Protein AF-0000000081166087 (afdb_homodimer)

Foldseek 3Di:
DDPPPPPPPPPPPPPPPPPPQQQDEDPCVVVVQVCVQCVVPPCLCCVVDPPVPFCQCPVPPDKDKAFDDWDQADDFAQVRLPDDPPDDPLSNFLFHKGKIWIADPQKVVRTDIAIDTNFQFGHHHRGGDPFKGKDFDWGWTKMWGFDDRDPSHTDTDIGIYTGTHGIHIDGDDDPPPPPPPPPPPPDPPPD/DDDPPPPPPPPPPPPPPPPPQAQDEDPCVVVVQVCVQCVVPCCQCCVPDPPPPACQCPVPPDKDKAFDDWDQADDFAQVRLPDDPPDDPLSNFLFHKGWIWIADPQKVVRTDIAIDTNFQFGHHHRGGDPFKGKDFDWTWTKMWGFDDRDPSHTDTDIGIYTGTHGIHIDGDDDPPPPPPPPPPPPDPPDD

Radius of gyration: 32.62 Å; Cα contacts (8 Å, |Δi|>4): 678; chains: 2; bounding box: 153×113×100 Å

Organism: Pinctada imbricata (NCBI:txid66713)

InterPro domains:
  IPR010345 Interleukin-17 family [PF06083] (94-170)
  IPR029034 Cystine-knot cytokine [G3DSA:2.10.90.10] (50-178)
  IPR029034 Cystine-knot cytokine [SSF57501] (73-171)

Secondary structure (DSSP, 8-state):
-----------------------BPPTTHHHHHHHHHHHS-S-----S---TTS------SS-EEEEEEE--SPPSSGGGS---TT--GGGTBSS-EEEEEEE-TTEESSEEEEEEES-SEEEETTEEEEEEEEEEEEEEEEEEEEEEEETTEEEEEEEEEEEEEEEEEEEPP------------------/-----------------------BPPTTHHHHHHHHHHHS-S-----S---TTS-B----SS-EEEEEEE--SPPSSGGGS---TT--GGGTBSS-EEEEEEE-TTEESSEEEEEEES-SEEEETTEEEEEEEEEEEEEEEEEEEEEEEETTEEEEEEEEEEEEEEEEEEEPP------------------

Structure (mmCIF, N/CA/C/O backbone):
data_AF-0000000081166087-model_v1
#
loop_
_entity.id
_entity.type
_entity.pdbx_description
1 polymer 'Interleukin 17-like protein'
#
loop_
_atom_site.group_PDB
_atom_site.id
_atom_site.type_symbol
_atom_site.label_atom_id
_atom_site.label_alt_id
_atom_site.label_comp_id
_atom_site.label_asym_id
_atom_site.label_entity_id
_atom_site.label_seq_id
_atom_site.pdbx_PDB_ins_code
_atom_site.Cartn_x
_atom_site.Cartn_y
_atom_site.Cartn_z
_atom_site.occupancy
_atom_site.B_iso_or_equiv
_atom_site.auth_seq_id
_atom_site.auth_comp_id
_atom_site.auth_asym_id
_atom_site.auth_atom_id
_atom_site.pdbx_PDB_model_num
ATOM 1 N N . MET A 1 1 ? -73.188 -59.125 -5.855 1 37.09 1 MET A N 1
ATOM 2 C CA . MET A 1 1 ? -72.375 -58.5 -6.859 1 37.09 1 MET A CA 1
ATOM 3 C C . MET A 1 1 ? -71.625 -57.281 -6.27 1 37.09 1 MET A C 1
ATOM 5 O O . MET A 1 1 ? -72.25 -56.219 -6.098 1 37.09 1 MET A O 1
ATOM 9 N N . PHE A 1 2 ? -70.75 -57.406 -5.277 1 53.06 2 PHE A N 1
ATOM 10 C CA . PHE A 1 2 ? -69.938 -56.438 -4.543 1 53.06 2 PHE A CA 1
ATOM 11 C C . PHE A 1 2 ? -68.875 -55.781 -5.449 1 53.06 2 PHE A C 1
ATOM 13 O O . PHE A 1 2 ? -68.062 -56.5 -6.059 1 53.06 2 PHE A O 1
ATOM 20 N N . ILE A 1 3 ? -69.188 -54.594 -5.992 1 51.53 3 ILE A N 1
ATOM 21 C CA . ILE A 1 3 ? -68.312 -53.75 -6.801 1 51.53 3 ILE A CA 1
ATOM 22 C C . ILE A 1 3 ? -67.125 -53.25 -5.945 1 51.53 3 ILE A C 1
ATOM 24 O O . ILE A 1 3 ? -67.375 -52.531 -4.965 1 51.53 3 ILE A O 1
ATOM 28 N N . PHE A 1 4 ? -65.938 -53.938 -5.957 1 56.53 4 PHE A N 1
ATOM 29 C CA . PHE A 1 4 ? -64.688 -53.438 -5.422 1 56.53 4 PHE A CA 1
ATOM 30 C C . PHE A 1 4 ? -64.25 -52.219 -6.18 1 56.53 4 PHE A C 1
ATOM 32 O O . PHE A 1 4 ? -63.906 -52.281 -7.371 1 56.53 4 PHE A O 1
ATOM 39 N N . GLN A 1 5 ? -64.562 -50.969 -5.695 1 51.97 5 GLN A N 1
ATOM 40 C CA . GLN A 1 5 ? -63.969 -49.75 -6.191 1 51.97 5 GLN A CA 1
ATOM 41 C C . GLN A 1 5 ? -62.469 -49.688 -5.926 1 51.97 5 GLN A C 1
ATOM 43 O O . GLN A 1 5 ? -62.062 -49.75 -4.773 1 51.97 5 GLN A O 1
ATOM 48 N N . ILE A 1 6 ? -61.656 -50.031 -6.918 1 54.69 6 ILE A N 1
ATOM 49 C CA . ILE A 1 6 ? -60.219 -49.812 -6.895 1 54.69 6 ILE A CA 1
ATOM 50 C C . ILE A 1 6 ? -59.906 -48.312 -6.812 1 54.69 6 ILE A C 1
ATOM 52 O O . ILE A 1 6 ? -60.25 -47.562 -7.73 1 54.69 6 ILE A O 1
ATOM 56 N N . VAL A 1 7 ? -59.75 -47.75 -5.602 1 58.16 7 VAL A N 1
ATOM 57 C CA . VAL A 1 7 ? -59.219 -46.406 -5.438 1 58.16 7 VAL A CA 1
ATOM 58 C C . VAL A 1 7 ? -57.781 -46.375 -5.926 1 58.16 7 VAL A C 1
ATOM 60 O O . VAL A 1 7 ? -56.906 -47.031 -5.348 1 58.16 7 VAL A O 1
ATOM 63 N N . VAL A 1 8 ? -57.531 -46.062 -7.191 1 54.81 8 VAL A N 1
ATOM 64 C CA . VAL A 1 8 ? -56.188 -45.75 -7.703 1 54.81 8 VAL A CA 1
ATOM 65 C C . VAL A 1 8 ? -55.656 -44.469 -7.035 1 54.81 8 VAL A C 1
ATOM 67 O O . VAL A 1 8 ? -56.188 -43.375 -7.27 1 54.81 8 VAL A O 1
ATOM 70 N N . SER A 1 9 ? -55 -44.625 -5.898 1 54.28 9 SER A N 1
ATOM 71 C CA . SER A 1 9 ? -54.219 -43.5 -5.375 1 54.28 9 SER A CA 1
ATOM 72 C C . SER A 1 9 ? -53.156 -43.062 -6.359 1 54.28 9 SER A C 1
ATOM 74 O O . SER A 1 9 ? -52.25 -43.844 -6.684 1 54.28 9 SER A O 1
ATOM 76 N N . LEU A 1 10 ? -53.438 -42.094 -7.191 1 52.34 10 LEU A N 1
ATOM 77 C CA . LEU A 1 10 ? -52.375 -41.406 -7.926 1 52.34 10 LEU A CA 1
ATOM 78 C C . LEU A 1 10 ? -51.312 -40.844 -6.969 1 52.34 10 LEU A C 1
ATOM 80 O O . LEU A 1 10 ? -51.594 -39.938 -6.215 1 52.34 10 LEU A O 1
ATOM 84 N N . VAL A 1 11 ? -50.344 -41.656 -6.57 1 54.94 11 VAL A N 1
ATOM 85 C CA . VAL A 1 11 ? -49.156 -41.094 -5.961 1 54.94 11 VAL A CA 1
ATOM 86 C C . VAL A 1 11 ? -48.5 -40.094 -6.902 1 54.94 11 VAL A C 1
ATOM 88 O O . VAL A 1 11 ? -48.031 -40.438 -7.984 1 54.94 11 VAL A O 1
ATOM 91 N N . SER A 1 12 ? -48.906 -38.812 -6.84 1 52.25 12 SER A N 1
ATOM 92 C CA . SER A 1 12 ? -48.094 -37.781 -7.457 1 52.25 12 SER A CA 1
ATOM 93 C C . SER A 1 12 ? -46.625 -37.906 -7.012 1 52.25 12 SER A C 1
ATOM 95 O O . SER A 1 12 ? -46.344 -37.812 -5.82 1 52.25 12 SER A O 1
ATOM 97 N N . SER A 1 13 ? -45.844 -38.656 -7.75 1 52.44 13 SER A N 1
ATOM 98 C CA . SER A 1 13 ? -44.406 -38.5 -7.562 1 52.44 13 SER A CA 1
ATOM 99 C C . SER A 1 13 ? -44 -37.031 -7.578 1 52.44 13 SER A C 1
ATOM 101 O O . SER A 1 13 ? -44.031 -36.375 -8.633 1 52.44 13 SER A O 1
ATOM 103 N N . HIS A 1 14 ? -44.219 -36.344 -6.469 1 51.56 14 HIS A N 1
ATOM 104 C CA . HIS A 1 14 ? -43.438 -35.094 -6.414 1 51.56 14 HIS A CA 1
ATOM 105 C C . HIS A 1 14 ? -42 -35.312 -6.867 1 51.56 14 HIS A C 1
ATOM 107 O O . HIS A 1 14 ? -41.25 -36.062 -6.215 1 51.56 14 HIS A O 1
ATOM 113 N N . VAL A 1 15 ? -41.75 -35.344 -8.156 1 49.69 15 VAL A N 1
ATOM 114 C CA . VAL A 1 15 ? -40.375 -35.125 -8.555 1 49.69 15 VAL A CA 1
ATOM 115 C C . VAL A 1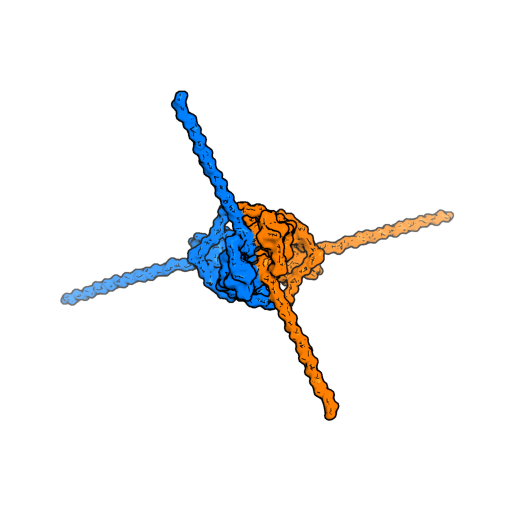 15 ? -39.75 -33.969 -7.719 1 49.69 15 VAL A C 1
ATOM 117 O O . VAL A 1 15 ? -40.188 -32.812 -7.84 1 49.69 15 VAL A O 1
ATOM 120 N N . VAL A 1 16 ? -39.375 -34.25 -6.508 1 48.75 16 VAL A N 1
ATOM 121 C CA . VAL A 1 16 ? -38.438 -33.312 -5.895 1 48.75 16 VAL A CA 1
ATOM 122 C C . VAL A 1 16 ? -37.438 -32.844 -6.934 1 48.75 16 VAL A C 1
ATOM 124 O O . VAL A 1 16 ? -36.688 -33.625 -7.488 1 48.75 16 VAL A O 1
ATOM 127 N N . SER A 1 17 ? -37.812 -31.875 -7.801 1 46.81 17 SER A N 1
ATOM 128 C CA . SER A 1 17 ? -36.75 -31.203 -8.547 1 46.81 17 SER A CA 1
ATOM 129 C C . SER A 1 17 ? -35.5 -31.078 -7.715 1 46.81 17 SER A C 1
ATOM 131 O O . SER A 1 17 ? -35.562 -30.703 -6.543 1 46.81 17 SER A O 1
ATOM 133 N N . ASN A 1 18 ? -34.531 -32 -7.871 1 47.41 18 ASN A N 1
ATOM 134 C CA . ASN A 1 18 ? -33.219 -31.797 -7.312 1 47.41 18 ASN A CA 1
ATOM 135 C C . ASN A 1 18 ? -32.812 -30.328 -7.336 1 47.41 18 ASN A C 1
ATOM 137 O O . ASN A 1 18 ? -32.938 -29.656 -8.375 1 47.41 18 ASN A O 1
ATOM 141 N N . PRO A 1 19 ? -32.875 -29.625 -6.195 1 50.16 19 PRO A N 1
ATOM 142 C CA . PRO A 1 19 ? -32.375 -28.266 -6.254 1 50.16 19 PRO A CA 1
ATOM 143 C C . PRO A 1 19 ? -31.266 -28.078 -7.281 1 50.16 19 PRO A C 1
ATOM 145 O O . PRO A 1 19 ? -30.547 -29.047 -7.594 1 50.16 19 PRO A O 1
ATOM 148 N N . LEU A 1 20 ? -31.406 -27.375 -8.367 1 51.03 20 LEU A N 1
ATOM 149 C CA . LEU A 1 20 ? -30.359 -27.031 -9.32 1 51.03 20 LEU A CA 1
ATOM 150 C C . LEU A 1 20 ? -28.984 -27.109 -8.68 1 51.03 20 LEU A C 1
ATOM 152 O O . LEU A 1 20 ? -28.797 -26.672 -7.543 1 51.03 20 LEU A O 1
ATOM 156 N N . PRO A 1 21 ? -28.141 -28.047 -9.047 1 56.88 21 PRO A N 1
ATOM 157 C CA . PRO A 1 21 ? -26.828 -28.281 -8.445 1 56.88 21 PRO A CA 1
ATOM 158 C C . PRO A 1 21 ? -26.031 -27 -8.25 1 56.88 21 PRO A C 1
ATOM 160 O O . PRO A 1 21 ? -26 -26.141 -9.133 1 56.88 21 PRO A O 1
ATOM 163 N N . LEU A 1 22 ? -25.766 -26.516 -7.059 1 73.38 22 LEU A N 1
ATOM 164 C CA . LEU A 1 22 ? -24.953 -25.375 -6.684 1 73.38 22 LEU A CA 1
ATOM 165 C C . LEU A 1 22 ? -23.609 -25.406 -7.41 1 73.38 22 LEU A C 1
ATOM 167 O O . LEU A 1 22 ? -22.922 -26.422 -7.422 1 73.38 22 LEU A O 1
ATOM 171 N N . CYS A 1 23 ? -23.359 -24.547 -8.453 1 89.38 23 CYS A N 1
ATOM 172 C CA . CYS A 1 23 ? -22.062 -24.422 -9.117 1 89.38 23 CYS A CA 1
ATOM 173 C C . CYS A 1 23 ? -20.922 -24.562 -8.125 1 89.38 23 CYS A C 1
ATOM 175 O O . CYS A 1 23 ? -20.984 -24.047 -7.008 1 89.38 23 CYS A O 1
ATOM 177 N N . GLN A 1 24 ? -20.062 -25.531 -8.492 1 90.69 24 GLN A N 1
ATOM 178 C CA . GLN A 1 24 ? -18.906 -25.766 -7.637 1 90.69 24 GLN A CA 1
ATOM 179 C C . GLN A 1 24 ? -17.719 -24.891 -8.07 1 90.69 24 GLN A C 1
ATOM 181 O O . GLN A 1 24 ? -17.656 -24.453 -9.219 1 90.69 24 GLN A O 1
ATOM 186 N N . GLU A 1 25 ? -16.75 -24.688 -7.148 1 90.94 25 GLU A N 1
ATOM 187 C CA . GLU A 1 25 ? -15.531 -23.969 -7.48 1 90.94 25 GLU A CA 1
ATOM 188 C C . GLU A 1 25 ? -14.586 -24.828 -8.305 1 90.94 25 GLU A C 1
ATOM 190 O O . GLU A 1 25 ? -14.492 -26.047 -8.086 1 90.94 25 GLU A O 1
ATOM 195 N N . PRO A 1 26 ? -13.945 -24.234 -9.25 1 92.06 26 PRO A N 1
ATOM 196 C CA . PRO A 1 26 ? -12.938 -25.031 -9.938 1 92.06 26 PRO A CA 1
ATOM 197 C C . PRO A 1 26 ? -11.828 -25.516 -9.008 1 92.06 26 PRO A C 1
ATOM 199 O O . PRO A 1 26 ? -11.383 -24.766 -8.133 1 92.06 26 PRO A O 1
ATOM 202 N N . GLU A 1 27 ? -11.406 -26.672 -9.203 1 90 27 GLU A N 1
ATOM 203 C CA . GLU A 1 27 ? -10.422 -27.281 -8.328 1 90 27 GLU A CA 1
ATOM 204 C C . GLU A 1 27 ? -9.094 -26.547 -8.383 1 90 27 GLU A C 1
ATOM 206 O O . GLU A 1 27 ? -8.367 -26.484 -7.391 1 90 27 GLU A O 1
ATOM 211 N N . ASN A 1 28 ? -8.828 -25.969 -9.492 1 89.06 28 ASN A N 1
ATOM 212 C CA . ASN A 1 28 ? -7.52 -25.359 -9.688 1 89.06 28 ASN A CA 1
ATOM 213 C C . ASN A 1 28 ? -7.594 -23.844 -9.602 1 89.06 28 ASN A C 1
ATOM 215 O O . ASN A 1 28 ? -6.793 -23.141 -10.219 1 89.06 28 ASN A O 1
ATOM 219 N N . ILE A 1 29 ? -8.555 -23.328 -8.898 1 87.81 29 ILE A N 1
ATOM 220 C CA . ILE A 1 29 ? -8.773 -21.891 -8.867 1 87.81 29 ILE A CA 1
ATOM 221 C C . ILE A 1 29 ? -7.559 -21.188 -8.273 1 87.81 29 ILE A C 1
ATOM 223 O O . ILE A 1 29 ? -7.168 -20.109 -8.719 1 87.81 29 ILE A O 1
ATOM 227 N N . HIS A 1 30 ? -6.992 -21.812 -7.273 1 83 30 HIS A N 1
ATOM 228 C CA . HIS A 1 30 ? -5.809 -21.234 -6.652 1 83 30 HIS A CA 1
ATOM 229 C C . HIS A 1 30 ? -4.66 -21.125 -7.652 1 83 30 HIS A C 1
ATOM 231 O O . HIS A 1 30 ? -3.988 -20.094 -7.727 1 83 30 HIS A O 1
ATOM 237 N N . ASP A 1 31 ? -4.527 -22.125 -8.414 1 80.69 31 ASP A N 1
ATOM 238 C CA . ASP A 1 31 ? -3.463 -22.125 -9.414 1 80.69 31 ASP A CA 1
ATOM 239 C C . ASP A 1 31 ? -3.717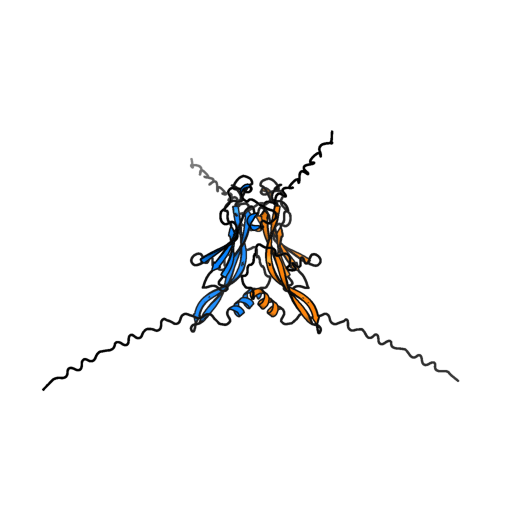 -21.078 -10.492 1 80.69 31 ASP A C 1
ATOM 241 O O . ASP A 1 31 ? -2.789 -20.406 -10.938 1 80.69 31 ASP A O 1
ATOM 245 N N . ILE A 1 32 ? -4.906 -20.953 -10.922 1 83.12 32 ILE A N 1
ATOM 246 C CA . ILE A 1 32 ? -5.281 -19.953 -11.922 1 83.12 32 ILE A CA 1
ATOM 247 C C . ILE A 1 32 ? -4.973 -18.547 -11.391 1 83.12 32 ILE A C 1
ATOM 249 O O . ILE A 1 32 ? -4.379 -17.734 -12.094 1 83.12 32 ILE A O 1
ATOM 253 N N . PHE A 1 33 ? -5.277 -18.359 -10.164 1 84.12 33 PHE A N 1
ATOM 254 C CA . PHE A 1 33 ? -5.098 -17.047 -9.547 1 84.12 33 PHE A CA 1
ATOM 255 C C . PHE A 1 33 ? -3.617 -16.688 -9.438 1 84.12 33 PHE A C 1
ATOM 257 O O . PHE A 1 33 ? -3.205 -15.594 -9.812 1 84.12 33 PHE A O 1
ATOM 264 N N . VAL A 1 34 ? -2.881 -17.578 -8.914 1 76.31 34 VAL A N 1
ATOM 265 C CA . VAL A 1 34 ? -1.466 -17.328 -8.656 1 76.31 34 VAL A CA 1
ATOM 266 C C . VAL A 1 34 ? -0.745 -17.047 -9.969 1 76.31 34 VAL A C 1
ATOM 268 O O . VAL A 1 34 ? 0.098 -16.141 -10.039 1 76.31 34 VAL A O 1
ATOM 271 N N . ASN A 1 35 ? -1.077 -17.688 -10.969 1 74.12 35 ASN A N 1
ATOM 272 C CA . ASN A 1 35 ? -0.453 -17.469 -12.273 1 74.12 35 ASN A CA 1
ATOM 273 C C . ASN A 1 35 ? -0.859 -16.125 -12.875 1 74.12 35 ASN A C 1
ATOM 275 O O . ASN A 1 35 ? -0.042 -15.453 -13.5 1 74.12 35 ASN A O 1
ATOM 279 N N . MET A 1 36 ? -2.082 -15.82 -12.68 1 74.69 36 MET A N 1
ATOM 280 C CA . MET A 1 36 ? -2.604 -14.555 -13.195 1 74.69 36 MET A CA 1
ATOM 281 C C . MET A 1 36 ? -2.006 -13.375 -12.445 1 74.69 36 MET A C 1
ATOM 283 O O . MET A 1 36 ? -1.609 -12.375 -13.055 1 74.69 36 MET A O 1
ATOM 287 N N . ALA A 1 37 ? -1.993 -13.508 -11.156 1 69.56 37 ALA A N 1
ATOM 288 C CA . ALA A 1 37 ? -1.595 -12.406 -10.289 1 69.56 37 ALA A CA 1
ATOM 289 C C . ALA A 1 37 ? -0.14 -12.016 -10.531 1 69.56 37 ALA A C 1
ATOM 291 O O . ALA A 1 37 ? 0.228 -10.844 -10.375 1 69.56 37 ALA A O 1
ATOM 292 N N . TYR A 1 38 ? 0.665 -12.938 -10.938 1 60.19 38 TYR A N 1
ATOM 293 C CA . TYR A 1 38 ? 2.086 -12.641 -11.094 1 60.19 38 TYR A CA 1
ATOM 294 C C . TYR A 1 38 ? 2.449 -12.445 -12.562 1 60.19 38 TYR A C 1
ATOM 296 O O . TYR A 1 38 ? 3.574 -12.055 -12.883 1 60.19 38 TYR A O 1
ATOM 304 N N . GLN A 1 39 ? 1.656 -13.156 -13.617 1 49 39 GLN A N 1
ATOM 305 C CA . GLN A 1 39 ? 1.995 -12.844 -15.008 1 49 39 GLN A CA 1
ATOM 306 C C . GLN A 1 39 ? 2.281 -11.359 -15.188 1 49 39 GLN A C 1
ATOM 308 O O . GLN A 1 39 ? 2.986 -10.969 -16.125 1 49 39 GLN A O 1
ATOM 313 N N . HIS A 1 40 ? 1.726 -10.664 -14.539 1 38.81 40 HIS A N 1
ATOM 314 C CA . HIS A 1 40 ? 2.123 -9.258 -14.617 1 38.81 40 HIS A CA 1
ATOM 315 C C . HIS A 1 40 ? 2.961 -8.859 -13.406 1 38.81 40 HIS A C 1
ATOM 317 O O . HIS A 1 40 ? 2.418 -8.547 -12.344 1 38.81 40 HIS A O 1
ATOM 323 N N . PRO A 1 41 ? 3.994 -9.711 -13.305 1 36.62 41 PRO A N 1
ATOM 324 C CA . PRO A 1 41 ? 4.836 -9.273 -12.195 1 36.62 41 PRO A CA 1
ATOM 325 C C . PRO A 1 41 ? 4.531 -7.844 -11.75 1 36.62 41 PRO A C 1
ATOM 327 O O . PRO A 1 41 ? 3.781 -7.133 -12.422 1 36.62 41 PRO A O 1
ATOM 330 N N . MET A 1 42 ? 5.762 -7.129 -11.492 1 36.22 42 MET A N 1
ATOM 331 C CA . MET A 1 42 ? 6.02 -5.824 -10.891 1 36.22 42 MET A CA 1
ATOM 332 C C . MET A 1 42 ? 5.273 -4.723 -11.633 1 36.22 42 MET A C 1
ATOM 334 O O . MET A 1 42 ? 5.621 -3.547 -11.523 1 36.22 42 MET A O 1
ATOM 338 N N . LEU A 1 43 ? 4.824 -5.09 -12.82 1 31.84 43 LEU A N 1
ATOM 339 C CA . LEU A 1 43 ? 4.363 -3.803 -13.328 1 31.84 43 LEU A CA 1
ATOM 340 C C . LEU A 1 43 ? 3.447 -3.117 -12.32 1 31.84 43 LEU A C 1
ATOM 342 O O . LEU A 1 43 ? 2.297 -3.527 -12.141 1 31.84 43 LEU A O 1
ATOM 346 N N . TYR A 1 44 ? 3.867 -3.256 -11.141 1 33.62 44 TYR A N 1
ATOM 347 C CA . TYR A 1 44 ? 3.314 -2.227 -10.266 1 33.62 44 TYR A CA 1
ATOM 348 C C . TYR A 1 44 ? 2.912 -0.991 -11.062 1 33.62 44 TYR A C 1
ATOM 350 O O . TYR A 1 44 ? 3.744 -0.121 -11.336 1 33.62 44 TYR A O 1
ATOM 358 N N . SER A 1 45 ? 2.492 -1.206 -12.312 1 30.44 45 SER A N 1
ATOM 359 C CA . SER A 1 45 ? 2.084 0.079 -12.867 1 30.44 45 SER A CA 1
ATOM 360 C C . SER A 1 45 ? 1.268 0.884 -11.867 1 30.44 45 SER A C 1
ATOM 362 O O . SER A 1 45 ? 0.12 0.541 -11.57 1 30.44 45 SER A O 1
ATOM 364 N N . LEU A 1 46 ? 1.761 0.984 -10.719 1 29.53 46 LEU A N 1
ATOM 365 C CA . LEU A 1 46 ? 1.065 2.184 -10.266 1 29.53 46 LEU A CA 1
ATOM 366 C C . LEU A 1 46 ? 0.783 3.123 -11.43 1 29.53 46 LEU A C 1
ATOM 368 O O . LEU A 1 46 ? 1.642 3.92 -11.812 1 29.53 46 LEU A O 1
ATOM 372 N N . GLN A 1 47 ? 0.591 2.559 -12.609 1 28.42 47 GLN A N 1
ATOM 373 C CA . GLN A 1 47 ? 0.29 3.625 -13.555 1 28.42 47 GLN A CA 1
ATOM 374 C C . GLN A 1 47 ? -0.46 4.77 -12.883 1 28.42 47 GLN A C 1
ATOM 376 O O . GLN A 1 47 ? -1.41 4.535 -12.133 1 28.42 47 GLN A O 1
ATOM 381 N N . PRO A 1 48 ? 0.305 5.836 -12.828 1 28.8 48 PRO A N 1
ATOM 382 C CA . PRO A 1 48 ? -0.485 7.035 -12.547 1 28.8 48 PRO A CA 1
ATOM 383 C C . PRO A 1 48 ? -1.943 6.895 -12.969 1 28.8 48 PRO A C 1
ATOM 385 O O . PRO A 1 48 ? -2.838 7.441 -12.32 1 28.8 48 PRO A O 1
ATOM 388 N N . GLY A 1 49 ? -2.1 6.691 -14.289 1 27.22 49 GLY A N 1
ATOM 389 C CA . GLY A 1 49 ? -3.326 7.035 -14.992 1 27.22 49 GLY A CA 1
ATOM 390 C C . GLY A 1 49 ? -4.461 6.066 -14.719 1 27.22 49 GLY A C 1
ATOM 391 O O . GLY A 1 49 ? -4.305 4.855 -14.891 1 27.22 49 GLY A O 1
ATOM 392 N N . PHE A 1 50 ? -5.172 6.297 -13.695 1 27.08 50 PHE A N 1
ATOM 393 C CA . PHE A 1 50 ? -6.531 5.773 -13.742 1 27.08 50 PHE A CA 1
ATOM 394 C C . PHE A 1 50 ? -7 5.59 -15.18 1 27.08 50 PHE A C 1
ATOM 396 O O . PHE A 1 50 ? -7.258 6.566 -15.883 1 27.08 50 PHE A O 1
ATOM 403 N N . ASN A 1 51 ? -6.441 4.797 -15.969 1 26 51 ASN A N 1
ATOM 404 C CA . ASN A 1 51 ? -7.328 4.609 -17.109 1 26 51 ASN A CA 1
ATOM 405 C C . ASN A 1 51 ? -8.742 4.234 -16.672 1 26 51 ASN A C 1
ATOM 407 O O . ASN A 1 51 ? -8.922 3.346 -15.844 1 26 51 ASN A O 1
ATOM 411 N N . GLN A 1 52 ? -9.664 4.961 -16.875 1 27.19 52 GLN A N 1
ATOM 412 C CA . GLN A 1 52 ? -11.117 4.969 -16.734 1 27.19 52 GLN A CA 1
ATOM 413 C C . GLN A 1 52 ? -11.703 3.592 -17.031 1 27.19 52 GLN A C 1
ATOM 415 O O . GLN A 1 52 ? -12.789 3.258 -16.547 1 27.19 52 GLN A O 1
ATOM 420 N N . ASN A 1 53 ? -11.172 2.904 -18.016 1 27.34 53 ASN A N 1
ATOM 421 C CA . ASN A 1 53 ? -12.078 1.866 -18.5 1 27.34 53 ASN A CA 1
ATOM 422 C C . ASN A 1 53 ? -11.953 0.585 -17.672 1 27.34 53 ASN A C 1
ATOM 424 O O . ASN A 1 53 ? -12.43 -0.472 -18.094 1 27.34 53 ASN A O 1
ATOM 428 N N . GLN A 1 54 ? -10.875 0.452 -17.031 1 31.62 54 GLN A N 1
ATOM 429 C CA . GLN A 1 54 ? -10.867 -0.854 -16.375 1 31.62 54 GLN A CA 1
ATOM 430 C C . GLN A 1 54 ? -11.945 -0.938 -15.297 1 31.62 54 GLN A C 1
ATOM 432 O O . GLN A 1 54 ? -12.195 0.035 -14.586 1 31.62 54 GLN A O 1
ATOM 437 N N . TYR A 1 55 ? -12.883 -1.784 -15.484 1 32 55 TYR A N 1
ATOM 438 C CA . TYR A 1 55 ? -14.047 -2.07 -14.648 1 32 55 TYR A CA 1
ATOM 439 C C . TYR A 1 55 ? -13.641 -2.242 -13.188 1 32 55 TYR A C 1
ATOM 441 O O . TYR A 1 55 ? -12.914 -3.176 -12.844 1 32 55 TYR A O 1
ATOM 449 N N . TYR A 1 56 ? -13.227 -1.172 -12.586 1 37.59 56 TYR A N 1
ATOM 450 C CA . TYR A 1 56 ? -13.148 -1.125 -11.133 1 37.59 56 TYR A CA 1
ATOM 451 C C . TYR A 1 56 ? -14.398 -1.72 -10.492 1 37.59 56 TYR A C 1
ATOM 453 O O . TYR A 1 56 ? -15.516 -1.399 -10.891 1 37.59 56 TYR A O 1
ATOM 461 N N . ILE A 1 57 ? -14.461 -2.93 -10.281 1 39.75 57 ILE A N 1
ATOM 462 C CA . ILE A 1 57 ? -15.633 -3.42 -9.57 1 39.75 57 ILE A CA 1
ATOM 463 C C . ILE A 1 57 ? -15.734 -2.738 -8.203 1 39.75 57 ILE A C 1
ATOM 465 O O . ILE A 1 57 ? -14.844 -2.885 -7.363 1 39.75 57 ILE A O 1
ATOM 469 N N . ARG A 1 58 ? -16.016 -1.413 -8.055 1 41.09 58 ARG A N 1
ATOM 470 C CA . ARG A 1 58 ? -16.609 -1.091 -6.762 1 41.09 58 ARG A CA 1
ATOM 471 C C . ARG A 1 58 ? -17.609 -2.152 -6.34 1 41.09 58 ARG A C 1
ATOM 473 O O . ARG A 1 58 ? -18.703 -2.232 -6.906 1 41.09 58 ARG A O 1
ATOM 480 N N . GLN A 1 59 ? -17.344 -3.309 -6.094 1 42.38 59 GLN A N 1
ATOM 481 C CA . GLN A 1 59 ? -18.469 -4.125 -5.652 1 42.38 59 GLN A CA 1
ATOM 482 C C . GLN A 1 59 ? -19.203 -3.459 -4.5 1 42.38 59 GLN A C 1
ATOM 484 O O . GLN A 1 59 ? -18.766 -3.51 -3.354 1 42.38 59 GLN A O 1
ATOM 489 N N . GLU A 1 60 ? -19.594 -2.23 -4.484 1 44.34 60 GLU A N 1
ATOM 490 C CA . GLU A 1 60 ? -20.469 -1.594 -3.508 1 44.34 60 GLU A CA 1
ATOM 491 C C . GLU A 1 60 ? -21.172 -2.633 -2.637 1 44.34 60 GLU A C 1
ATOM 493 O O . GLU A 1 60 ? -21.234 -2.49 -1.414 1 44.34 60 GLU A O 1
ATOM 498 N N . GLY A 1 61 ? -22.234 -3.217 -3.104 1 46.56 61 GLY A N 1
ATOM 499 C CA . GLY A 1 61 ? -23.391 -3.701 -2.355 1 46.56 61 GLY A CA 1
ATOM 500 C C . GLY A 1 61 ? -23.062 -4.895 -1.473 1 46.56 61 GLY A C 1
ATOM 501 O O . GLY A 1 61 ? -23.734 -5.113 -0.455 1 46.56 61 GLY A O 1
ATOM 502 N N . ARG A 1 62 ? -22.312 -5.949 -2.002 1 55.97 62 ARG A N 1
ATOM 503 C CA . ARG A 1 62 ? -22.453 -7.215 -1.291 1 55.97 62 ARG A CA 1
ATOM 504 C C . ARG A 1 62 ? -21.219 -7.516 -0.451 1 55.97 62 ARG A C 1
ATOM 506 O O . ARG A 1 62 ? -21 -8.656 -0.04 1 55.97 62 ARG A O 1
ATOM 513 N N . GLN A 1 63 ? -20.266 -6.48 -0.163 1 70.62 63 GLN A N 1
ATOM 514 C CA . GLN A 1 63 ? -19.094 -6.887 0.612 1 70.62 63 GLN A CA 1
ATOM 515 C C . GLN A 1 63 ? -19.375 -6.785 2.109 1 70.62 63 GLN A C 1
ATOM 517 O O . GLN A 1 63 ? -19.953 -5.805 2.574 1 70.62 63 GLN A O 1
ATOM 522 N N . GLN A 1 64 ? -19.156 -7.887 2.641 1 86.75 64 GLN A N 1
ATOM 523 C CA . GLN A 1 64 ? -19.125 -7.922 4.102 1 86.75 64 GLN A CA 1
ATOM 524 C C . GLN A 1 64 ? -17.75 -7.527 4.637 1 86.75 64 GLN A C 1
ATOM 526 O O . GLN A 1 64 ? -16.719 -7.965 4.109 1 86.75 64 GLN A O 1
ATOM 531 N N . GLU A 1 65 ? -17.781 -6.539 5.539 1 90.12 65 GLU A N 1
ATOM 532 C CA . GLU A 1 65 ? -16.516 -6.102 6.133 1 90.12 65 GLU A CA 1
ATOM 533 C C . GLU A 1 65 ? -16.453 -6.465 7.609 1 90.12 65 GLU A C 1
ATOM 535 O O . GLU A 1 65 ? -17.438 -6.328 8.336 1 90.12 65 GLU A O 1
ATOM 540 N N . THR A 1 66 ? -15.312 -7.082 7.918 1 90.31 66 THR A N 1
ATOM 541 C CA . THR A 1 66 ? -15.031 -7.371 9.32 1 90.31 66 THR A CA 1
ATOM 542 C C . THR A 1 66 ? -13.852 -6.543 9.82 1 90.31 66 THR A C 1
ATOM 544 O O . THR A 1 66 ? -12.797 -6.52 9.195 1 90.31 66 THR A O 1
ATOM 547 N N . TYR A 1 67 ? -14.086 -5.926 10.938 1 92.06 67 TYR A N 1
ATOM 548 C CA . TYR A 1 67 ? -13.031 -5.133 11.562 1 92.06 67 TYR A CA 1
ATOM 549 C C . TYR A 1 67 ? -11.906 -6.023 12.078 1 92.06 67 TYR A C 1
ATOM 551 O O . TYR A 1 67 ? -12.164 -7.086 12.648 1 92.06 67 TYR A O 1
ATOM 559 N N . LEU A 1 68 ? -10.656 -5.578 11.836 1 89 68 LEU A N 1
ATOM 560 C CA . LEU A 1 68 ? -9.508 -6.336 12.32 1 89 68 LEU A CA 1
ATOM 561 C C . LEU A 1 68 ? -8.812 -5.594 13.461 1 89 68 LEU A C 1
ATOM 563 O O . LEU A 1 68 ? -8.781 -6.082 14.594 1 89 68 LEU A O 1
ATOM 567 N N . ASN A 1 69 ? -8.281 -4.332 13.18 1 87.94 69 ASN A N 1
ATOM 568 C CA . ASN A 1 69 ? -7.582 -3.551 14.195 1 87.94 69 ASN A CA 1
ATOM 569 C C . ASN A 1 69 ? -7.414 -2.098 13.766 1 87.94 69 ASN A C 1
ATOM 571 O O . ASN A 1 69 ? -7.688 -1.751 12.617 1 87.94 69 ASN A O 1
ATOM 575 N N . GLY A 1 70 ? -7.07 -1.277 14.766 1 92.12 70 GLY A N 1
ATOM 576 C CA . GLY A 1 70 ? -6.824 0.13 14.5 1 92.12 70 GLY A CA 1
ATOM 577 C C . GLY A 1 70 ? -7.887 1.044 15.078 1 92.12 70 GLY A C 1
ATOM 578 O O . GLY A 1 70 ? -8.836 0.577 15.711 1 92.12 70 GLY A O 1
ATOM 579 N N . ILE A 1 71 ? -7.633 2.324 14.867 1 93.69 71 ILE A N 1
ATOM 580 C CA . ILE A 1 71 ? -8.57 3.334 15.352 1 93.69 71 ILE A CA 1
ATOM 581 C C . ILE A 1 71 ? -9.695 3.512 14.336 1 93.69 71 ILE A C 1
ATOM 583 O O . ILE A 1 71 ? -9.484 4.023 13.234 1 93.69 71 ILE A O 1
ATOM 587 N N . GLN A 1 72 ? -10.852 3.139 14.648 1 95.38 72 GLN A N 1
ATOM 588 C CA . GLN A 1 72 ? -11.961 3.238 13.711 1 95.38 72 GLN A CA 1
ATOM 589 C C . GLN A 1 72 ? -12.641 4.602 13.805 1 95.38 72 GLN A C 1
ATOM 591 O O . GLN A 1 72 ? -13.016 5.188 12.789 1 95.38 72 GLN A O 1
ATOM 596 N N . ASN A 1 73 ? -12.789 5.094 15.078 1 96.88 73 ASN A N 1
ATOM 597 C CA . ASN A 1 73 ? -13.438 6.387 15.281 1 96.88 73 ASN A CA 1
ATOM 598 C C . ASN A 1 73 ? -12.438 7.535 15.172 1 96.88 73 ASN A C 1
ATOM 600 O O . ASN A 1 73 ? -11.391 7.516 15.82 1 96.88 73 ASN A O 1
ATOM 604 N N . CYS A 1 74 ? -12.828 8.484 14.43 1 98.12 74 CYS A N 1
ATOM 605 C CA . CYS A 1 74 ? -11.938 9.617 14.203 1 98.12 74 CYS A CA 1
ATOM 606 C C . CYS A 1 74 ? -11.75 10.422 15.477 1 98.12 74 CYS A C 1
ATOM 608 O O . CYS A 1 74 ? -12.711 10.961 16.031 1 98.12 74 CYS A O 1
ATOM 610 N N . PRO A 1 75 ? -10.484 10.609 15.875 1 97.69 75 PRO A N 1
ATOM 611 C CA . PRO A 1 75 ? -10.242 11.492 17.016 1 97.69 75 PRO A CA 1
ATOM 612 C C . PRO A 1 75 ? -10.586 12.953 16.719 1 97.69 75 PRO A C 1
ATOM 614 O O . PRO A 1 75 ? -10.68 13.344 15.555 1 97.69 75 PRO A O 1
ATOM 617 N N . ASN A 1 76 ? -10.719 13.766 17.781 1 97 76 ASN A N 1
ATOM 618 C CA . ASN A 1 76 ? -11.086 15.172 17.609 1 97 76 ASN A CA 1
ATOM 619 C C . ASN A 1 76 ? -9.906 16 17.125 1 97 76 ASN A C 1
ATOM 621 O O . ASN A 1 76 ? -10.086 17.062 16.531 1 97 76 ASN A O 1
ATOM 625 N N . SER A 1 77 ? -8.742 15.57 17.547 1 97.44 77 SER A N 1
ATOM 626 C CA . SER A 1 77 ? -7.508 16.281 17.219 1 97.44 77 SER A CA 1
ATOM 627 C C . SER A 1 77 ? -6.293 15.375 17.375 1 97.44 77 SER A C 1
ATOM 629 O O . SER A 1 77 ? -6.422 14.219 17.781 1 97.44 77 SER A O 1
ATOM 631 N N . GLN A 1 78 ? -5.102 15.891 16.984 1 96.62 78 GLN A N 1
ATOM 632 C CA . GLN A 1 78 ? -3.859 15.148 17.188 1 96.62 78 GLN A CA 1
ATOM 633 C C . GLN A 1 78 ? -3.6 14.898 18.656 1 96.62 78 GLN A C 1
ATOM 635 O O . GLN A 1 78 ? -3.041 13.859 19.031 1 96.62 78 GLN A O 1
ATOM 640 N N . THR A 1 79 ? -3.982 15.852 19.5 1 94.19 79 THR A N 1
ATOM 641 C CA . THR A 1 79 ? -3.738 15.703 20.922 1 94.19 79 THR A CA 1
ATOM 642 C C . THR A 1 79 ? -4.555 14.555 21.5 1 94.19 79 THR A C 1
ATOM 644 O O . THR A 1 79 ? -4.195 13.977 22.531 1 94.19 79 THR A O 1
ATOM 647 N N . ASN A 1 80 ? -5.594 14.125 20.844 1 94.81 80 ASN A N 1
ATOM 648 C CA . ASN A 1 80 ? -6.465 13.047 21.281 1 94.81 80 ASN A CA 1
ATOM 649 C C . ASN A 1 80 ? -5.996 11.695 20.766 1 94.81 80 ASN A C 1
ATOM 651 O O . ASN A 1 80 ? -6.582 10.656 21.094 1 94.81 80 ASN A O 1
ATOM 655 N N . LEU A 1 81 ? -4.988 11.516 19.875 1 92.75 81 LEU A N 1
ATOM 656 C CA . LEU A 1 81 ? -4.449 10.266 19.359 1 92.75 81 LEU A CA 1
ATOM 657 C C . LEU A 1 81 ? -3.676 9.523 20.453 1 92.75 81 LEU A C 1
ATOM 659 O O . LEU A 1 81 ? -3.586 8.289 20.422 1 92.75 81 LEU A O 1
ATOM 663 N N . ASN A 1 82 ? -3.242 10.109 21.516 1 86.62 82 ASN A N 1
ATOM 664 C CA . ASN A 1 82 ? -2.443 9.484 22.562 1 86.62 82 ASN A CA 1
ATOM 665 C C . ASN A 1 82 ? -1.308 8.648 21.984 1 86.62 82 ASN A C 1
ATOM 667 O O . ASN A 1 82 ? -1.222 7.445 22.234 1 86.62 82 ASN A O 1
ATOM 671 N N . VAL A 1 83 ? -0.418 9.266 21.281 1 92.06 83 VAL A N 1
ATOM 672 C CA . VAL A 1 83 ? 0.656 8.609 20.547 1 92.06 83 VAL A CA 1
ATOM 673 C C . VAL A 1 83 ? 1.787 8.234 21.5 1 92.06 83 VAL A C 1
ATOM 675 O O . VAL A 1 83 ? 2.244 9.062 22.281 1 92.06 83 VAL A O 1
ATOM 678 N N . THR A 1 84 ? 2.199 6.973 21.469 1 89.88 84 THR A N 1
ATOM 679 C CA . THR A 1 84 ? 3.346 6.477 22.219 1 89.88 84 THR A CA 1
ATOM 680 C C . THR A 1 84 ? 4.414 5.926 21.281 1 89.88 84 THR A C 1
ATOM 682 O O . THR A 1 84 ? 4.215 5.891 20.062 1 89.88 84 THR A O 1
ATOM 685 N N . ILE A 1 85 ? 5.578 5.5 21.812 1 89.12 85 ILE A N 1
ATOM 686 C CA . ILE A 1 85 ? 6.703 5.016 21.031 1 89.12 85 ILE A CA 1
ATOM 687 C C . ILE A 1 85 ? 6.344 3.682 20.375 1 89.12 85 ILE A C 1
ATOM 689 O O . ILE A 1 85 ? 6.957 3.281 19.375 1 89.12 85 ILE A O 1
ATOM 693 N N . THR A 1 86 ? 5.324 2.998 20.812 1 88.69 86 THR A N 1
ATOM 694 C CA . THR A 1 86 ? 4.969 1.684 20.297 1 88.69 86 THR A CA 1
ATOM 695 C C . THR A 1 86 ? 3.746 1.773 19.391 1 88.69 86 THR A C 1
ATOM 697 O O . THR A 1 86 ? 3.311 0.768 18.828 1 88.69 86 THR A O 1
ATOM 700 N N . SER A 1 87 ? 3.191 3.006 19.266 1 90.19 87 SER A N 1
ATOM 701 C CA . SER A 1 87 ? 2.01 3.16 18.422 1 90.19 87 SER A CA 1
ATOM 702 C C . SER A 1 87 ? 2.334 2.875 16.953 1 90.19 87 SER A C 1
ATOM 704 O O . SER A 1 87 ? 3.322 3.383 16.422 1 90.19 87 SER A O 1
ATOM 706 N N . PRO A 1 88 ? 1.543 1.999 16.344 1 92.06 88 PRO A N 1
ATOM 707 C CA . PRO A 1 88 ? 1.757 1.783 14.914 1 92.06 88 PRO A CA 1
ATOM 708 C C . PRO A 1 88 ? 1.479 3.033 14.078 1 92.06 88 PRO A C 1
ATOM 710 O O . PRO A 1 88 ? 0.809 3.955 14.547 1 92.06 88 PRO A O 1
ATOM 713 N N . LEU A 1 89 ? 2.027 3.105 12.938 1 94.25 89 LEU A N 1
ATOM 714 C CA . LEU A 1 89 ? 1.886 4.258 12.055 1 94.25 89 LEU A CA 1
ATOM 715 C C . LEU A 1 89 ? 0.416 4.594 11.828 1 94.25 89 LEU A C 1
ATOM 717 O O . LEU A 1 89 ? 0.042 5.766 11.781 1 94.25 89 LEU A O 1
ATOM 721 N N . SER A 1 90 ? -0.482 3.562 11.703 1 95.62 90 SER A N 1
ATOM 722 C CA . SER A 1 90 ? -1.902 3.752 11.43 1 95.62 90 SER A CA 1
ATOM 723 C C . SER A 1 90 ? -2.588 4.523 12.555 1 95.62 90 SER A C 1
ATOM 725 O O . SER A 1 90 ? -3.662 5.094 12.352 1 95.62 90 SER A O 1
ATOM 727 N N . GLU A 1 91 ? -1.921 4.559 13.703 1 95.25 91 GLU A N 1
ATOM 728 C CA . GLU A 1 91 ? -2.514 5.207 14.867 1 95.25 91 GLU A CA 1
ATOM 729 C C . GLU A 1 91 ? -1.783 6.504 15.211 1 95.25 91 GLU A C 1
ATOM 731 O O . GLU A 1 91 ? -2.123 7.176 16.188 1 95.25 91 GLU A O 1
ATOM 736 N N . ARG A 1 92 ? -0.801 6.809 14.438 1 96.5 92 ARG A N 1
ATOM 737 C CA . ARG A 1 92 ? -0.048 8.047 14.617 1 96.5 92 ARG A CA 1
ATOM 738 C C . ARG A 1 92 ? -0.285 9.008 13.453 1 96.5 92 ARG A C 1
ATOM 740 O O . ARG A 1 92 ? 0.046 10.188 13.547 1 96.5 92 ARG A O 1
ATOM 747 N N . ALA A 1 93 ? -0.786 8.469 12.359 1 97.88 93 ALA A N 1
ATOM 748 C CA . ALA A 1 93 ? -0.992 9.281 11.156 1 97.88 93 ALA A CA 1
ATOM 749 C C . ALA A 1 93 ? -2.014 10.383 11.406 1 97.88 93 ALA A C 1
ATOM 751 O O . ALA A 1 93 ? -2.949 10.203 12.195 1 97.88 93 ALA A O 1
ATOM 752 N N . THR A 1 94 ? -1.833 11.539 10.734 1 98.62 94 THR A N 1
ATOM 753 C CA . THR A 1 94 ? -2.828 12.602 10.82 1 98.62 94 THR A CA 1
ATOM 754 C C . THR A 1 94 ? -4.113 12.203 10.102 1 98.62 94 THR A C 1
ATOM 756 O O . THR A 1 94 ? -5.125 12.898 10.195 1 98.62 94 THR A O 1
ATOM 759 N N . CYS A 1 95 ? -4.059 11.148 9.336 1 98.62 95 CYS A N 1
ATOM 760 C CA . CYS A 1 95 ? -5.199 10.406 8.812 1 98.62 95 CYS A CA 1
ATOM 761 C C . CYS A 1 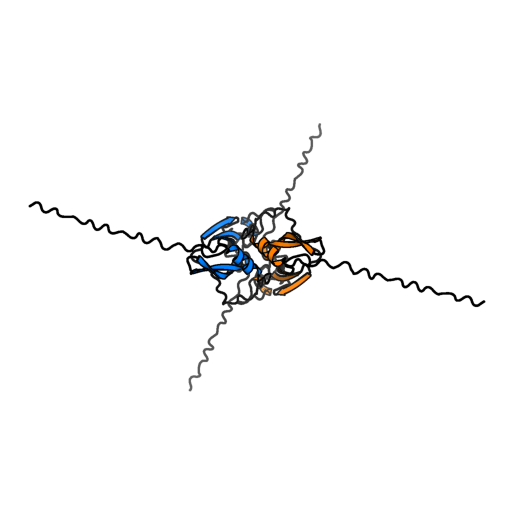95 ? -5.176 8.961 9.289 1 98.62 95 CYS A C 1
ATOM 763 O O . CYS A 1 95 ? -4.852 8.055 8.523 1 98.62 95 CYS A O 1
ATOM 765 N N . PRO A 1 96 ? -5.566 8.766 10.57 1 98.38 96 PRO A N 1
ATOM 766 C CA . PRO A 1 96 ? -5.531 7.391 11.07 1 98.38 96 PRO A CA 1
ATOM 767 C C . PRO A 1 96 ? -6.383 6.434 10.242 1 98.38 96 PRO A C 1
ATOM 769 O O . PRO A 1 96 ? -7.328 6.863 9.57 1 98.38 96 PRO A O 1
ATOM 772 N N . PHE A 1 97 ? -5.98 5.211 10.266 1 96 97 PHE A N 1
ATOM 773 C CA . PHE A 1 97 ? -6.711 4.211 9.5 1 96 97 PHE A CA 1
ATOM 774 C C . PHE A 1 97 ? -6.723 2.871 10.227 1 96 97 PHE A C 1
ATOM 776 O O . PHE A 1 97 ? -5.914 2.643 11.125 1 96 97 PHE A O 1
ATOM 783 N N . TYR A 1 98 ? -7.691 2.123 9.906 1 93.19 98 TYR A N 1
ATOM 784 C CA . TYR A 1 98 ? -7.863 0.806 10.508 1 93.19 98 TYR A CA 1
ATOM 785 C C . TYR A 1 98 ? -8 -0.268 9.43 1 93.19 98 TYR A C 1
ATOM 787 O O . TYR A 1 98 ? -8.195 0.042 8.258 1 93.19 98 TYR A O 1
ATOM 795 N N . PHE A 1 99 ? -7.797 -1.476 9.852 1 89.69 99 PHE A N 1
ATOM 796 C CA . PHE A 1 99 ? -7.793 -2.58 8.898 1 89.69 99 PHE A CA 1
ATOM 797 C C . PHE A 1 99 ? -9.078 -3.393 9 1 89.69 99 PHE A C 1
ATOM 799 O O . PHE A 1 99 ? -9.602 -3.592 10.102 1 89.69 99 PHE A O 1
ATOM 806 N N . VAL A 1 100 ? -9.5 -3.803 7.801 1 89.44 100 VAL A N 1
ATOM 807 C CA . VAL A 1 100 ? -10.695 -4.637 7.699 1 89.44 100 VAL A CA 1
ATOM 808 C C . VAL A 1 100 ? -10.422 -5.828 6.789 1 89.44 100 VAL A C 1
ATOM 810 O O . VAL A 1 100 ? -9.508 -5.789 5.961 1 89.44 100 VAL A O 1
ATOM 813 N N . SER A 1 101 ? -11.078 -6.836 7.027 1 85.81 101 SER A N 1
ATOM 814 C CA . SER A 1 101 ? -11.172 -7.941 6.078 1 85.81 101 SER A CA 1
ATOM 815 C C . SER A 1 101 ? -12.438 -7.84 5.234 1 85.81 101 SER A C 1
ATOM 817 O O . SER A 1 101 ? -13.547 -7.84 5.77 1 85.81 101 SER A O 1
ATOM 819 N N . THR A 1 102 ? -12.305 -7.707 3.982 1 87.44 102 THR A N 1
ATOM 820 C CA . THR A 1 102 ? -13.461 -7.672 3.096 1 87.44 102 THR A CA 1
ATOM 821 C C . THR A 1 102 ? -13.719 -9.047 2.482 1 87.44 102 THR A C 1
ATOM 823 O O . THR A 1 102 ? -12.773 -9.742 2.1 1 87.44 102 THR A O 1
ATOM 826 N N . PHE A 1 103 ? -15.008 -9.43 2.51 1 86.88 103 PHE A N 1
ATOM 827 C CA . PHE A 1 103 ? -15.398 -10.727 1.965 1 86.88 103 PHE A CA 1
ATOM 828 C C . PHE A 1 103 ? -16.344 -10.555 0.784 1 86.88 103 PHE A C 1
ATOM 830 O O . PHE A 1 103 ? -17.297 -9.773 0.856 1 86.88 103 PHE A O 1
ATOM 837 N N . ASP A 1 104 ? -16.062 -11.172 -0.292 1 88.19 104 ASP A N 1
ATOM 838 C CA . ASP A 1 104 ? -16.906 -11.281 -1.479 1 88.19 104 ASP A CA 1
ATOM 839 C C . ASP A 1 104 ? -16.891 -12.703 -2.031 1 88.19 104 ASP A C 1
ATOM 841 O O . ASP A 1 104 ? -15.859 -13.172 -2.521 1 88.19 104 ASP A O 1
ATOM 845 N N . ALA A 1 105 ? -18.016 -13.375 -1.97 1 86 105 ALA A N 1
ATOM 846 C CA . ALA A 1 105 ? -18.109 -14.781 -2.361 1 86 105 ALA A CA 1
ATOM 847 C C . ALA A 1 105 ? -17.891 -14.953 -3.861 1 86 105 ALA A C 1
ATOM 849 O O . ALA A 1 105 ? -17.625 -16.062 -4.336 1 86 105 ALA A O 1
ATOM 850 N N . ARG A 1 106 ? -17.969 -13.914 -4.598 1 89.06 106 ARG A N 1
ATOM 851 C CA . ARG A 1 106 ? -17.859 -14 -6.051 1 89.06 106 ARG A CA 1
ATOM 852 C C . ARG A 1 106 ? -16.422 -13.734 -6.504 1 89.06 106 ARG A C 1
ATOM 854 O O . ARG A 1 106 ? -16.141 -13.727 -7.703 1 89.06 106 ARG A O 1
ATOM 861 N N . ARG A 1 107 ? -15.586 -13.547 -5.504 1 89.38 107 ARG A N 1
ATOM 862 C CA . ARG A 1 107 ? -14.211 -13.164 -5.809 1 89.38 107 ARG A CA 1
ATOM 863 C C . ARG A 1 107 ? -13.227 -14.211 -5.289 1 89.38 107 ARG A C 1
ATOM 865 O O . ARG A 1 107 ? -13.516 -14.906 -4.309 1 89.38 107 ARG A O 1
ATOM 872 N N . TYR A 1 108 ? -12.125 -14.328 -6.031 1 84.69 108 TYR A N 1
ATOM 873 C CA . TYR A 1 108 ? -10.969 -15.062 -5.516 1 84.69 108 TYR A CA 1
ATOM 874 C C . TYR A 1 108 ? -9.719 -14.195 -5.539 1 84.69 108 TYR A C 1
ATOM 876 O O . TYR A 1 108 ? -9.352 -13.648 -6.586 1 84.69 108 TYR A O 1
ATOM 884 N N . PRO A 1 109 ? -8.992 -14.055 -4.418 1 86.31 109 PRO A N 1
ATOM 885 C CA . PRO A 1 109 ? -9.375 -14.578 -3.104 1 86.31 109 PRO A CA 1
ATOM 886 C C . PRO A 1 109 ? -10.625 -13.898 -2.539 1 86.31 109 PRO A C 1
ATOM 888 O O . PRO A 1 109 ? -10.875 -12.727 -2.818 1 86.31 109 PRO A O 1
ATOM 891 N N . GLN A 1 110 ? -11.297 -14.625 -1.715 1 86.75 110 GLN A N 1
ATOM 892 C CA . GLN A 1 110 ? -12.578 -14.133 -1.224 1 86.75 110 GLN A CA 1
ATOM 893 C C . GLN A 1 110 ? -12.383 -13.102 -0.115 1 86.75 110 GLN A C 1
ATOM 895 O O . GLN A 1 110 ? -13.234 -12.242 0.105 1 86.75 110 GLN A O 1
ATOM 900 N N . ARG A 1 111 ? -11.336 -13.25 0.586 1 85.88 111 ARG A N 1
ATOM 901 C CA . ARG A 1 111 ? -11.031 -12.32 1.668 1 85.88 111 ARG A CA 1
ATOM 902 C C . ARG A 1 111 ? -9.797 -11.492 1.346 1 85.88 111 ARG A C 1
ATOM 904 O O . ARG A 1 111 ? -8.773 -12.031 0.915 1 85.88 111 ARG A O 1
ATOM 911 N N . ILE A 1 112 ? -9.984 -10.195 1.51 1 85.56 112 ILE A N 1
ATOM 912 C CA . ILE A 1 112 ? -8.883 -9.266 1.295 1 85.56 112 ILE A CA 1
ATOM 913 C C . ILE A 1 112 ? -8.773 -8.305 2.48 1 85.56 112 ILE A C 1
ATOM 915 O O . ILE A 1 112 ? -9.781 -7.746 2.922 1 85.56 112 ILE A O 1
ATOM 919 N N . THR A 1 113 ? -7.594 -8.242 3.027 1 86.62 113 THR A N 1
ATOM 920 C CA . THR A 1 113 ? -7.344 -7.258 4.078 1 86.62 113 THR A CA 1
ATOM 921 C C . THR A 1 113 ? -7.027 -5.891 3.48 1 86.62 113 THR A C 1
ATOM 923 O O . THR A 1 113 ? -6.16 -5.773 2.613 1 86.62 113 THR A O 1
ATOM 926 N N . GLU A 1 114 ? -7.742 -4.926 3.922 1 89.56 114 GLU A N 1
ATOM 927 C CA . GLU A 1 114 ? -7.562 -3.572 3.41 1 89.56 114 GLU A CA 1
ATOM 928 C C . GLU A 1 114 ? -7.688 -2.537 4.523 1 89.56 114 GLU A C 1
ATOM 930 O O . GLU A 1 114 ? -8.062 -2.873 5.648 1 89.56 114 GLU A O 1
ATOM 935 N N . ALA A 1 115 ? -7.281 -1.325 4.195 1 90.94 115 ALA A N 1
ATOM 936 C CA . ALA A 1 115 ? -7.371 -0.216 5.145 1 90.94 115 ALA A CA 1
ATOM 937 C C . ALA A 1 115 ? -8.617 0.623 4.887 1 90.94 115 ALA A C 1
ATOM 939 O O . ALA A 1 115 ? -9.219 0.538 3.816 1 90.94 115 ALA A O 1
ATOM 940 N N . ARG A 1 116 ? -9.07 1.298 5.953 1 94.69 116 ARG A N 1
ATOM 941 C CA . ARG A 1 116 ? -10.102 2.33 5.871 1 94.69 116 ARG A CA 1
ATOM 942 C C . ARG A 1 116 ? -9.672 3.592 6.613 1 94.69 116 ARG A C 1
ATOM 944 O O . ARG A 1 116 ? -9.086 3.514 7.695 1 94.69 116 ARG A O 1
ATOM 951 N N . CYS A 1 117 ? -9.961 4.746 6.004 1 97.88 117 CYS A N 1
ATOM 952 C CA . CYS A 1 117 ? -9.641 6 6.684 1 97.88 117 CYS A CA 1
ATOM 953 C C . CYS A 1 117 ? -10.617 6.27 7.82 1 97.88 117 CYS A C 1
ATOM 955 O O . CYS A 1 117 ? -11.828 6.195 7.633 1 97.88 117 CYS A O 1
ATOM 957 N N . SER A 1 118 ? -10.094 6.688 8.93 1 98.12 118 SER A N 1
ATOM 958 C CA . SER A 1 118 ? -10.922 6.949 10.102 1 98.12 118 SER A CA 1
ATOM 959 C C . SER A 1 118 ? -11.555 8.336 10.031 1 98.12 118 SER A C 1
ATOM 961 O O . SER A 1 118 ? -12.602 8.57 10.641 1 98.12 118 SER A O 1
ATOM 963 N N . CYS A 1 119 ? -10.953 9.234 9.336 1 98.5 119 CYS A N 1
ATOM 964 C CA . CYS A 1 119 ? -11.375 10.633 9.312 1 98.5 119 CYS A CA 1
ATOM 965 C C . CYS A 1 119 ? -11.602 11.109 7.883 1 98.5 119 CYS A C 1
ATOM 967 O O . CYS A 1 119 ? -11.008 10.578 6.945 1 98.5 119 CYS A O 1
ATOM 969 N N . ILE A 1 120 ? -12.477 12.086 7.742 1 98.25 120 ILE A N 1
ATOM 970 C CA . ILE A 1 120 ? -12.68 12.758 6.465 1 98.25 120 ILE A CA 1
ATOM 971 C C . ILE A 1 120 ? -11.664 13.891 6.312 1 98.25 120 ILE A C 1
ATOM 973 O O . ILE A 1 120 ? -11.039 14.031 5.258 1 98.25 120 ILE A O 1
ATOM 977 N N . GLN A 1 121 ? -11.508 14.648 7.422 1 98.56 121 GLN A N 1
ATOM 978 C CA . GLN A 1 121 ? -10.547 15.742 7.449 1 98.56 121 GLN A CA 1
ATOM 979 C C . GLN A 1 121 ? -9.281 15.344 8.195 1 98.56 121 GLN A C 1
ATOM 981 O O . GLN A 1 121 ? -9.336 14.57 9.148 1 98.56 121 GLN A O 1
ATOM 986 N N . CYS A 1 122 ? -8.148 15.906 7.781 1 98.69 122 CYS A N 1
ATOM 987 C CA . CYS A 1 122 ? -6.895 15.617 8.461 1 98.69 122 CYS A CA 1
ATOM 988 C C . CYS A 1 122 ? -6.906 16.156 9.883 1 98.69 122 CYS A C 1
ATOM 990 O O . CYS A 1 122 ? -7.434 17.25 10.141 1 98.69 122 CYS A O 1
ATOM 992 N N . LEU A 1 123 ? -6.285 15.422 10.727 1 98.56 123 LEU A N 1
ATOM 993 C CA . LEU A 1 123 ? -6.145 15.906 12.094 1 98.56 123 LEU A CA 1
ATOM 994 C C . LEU A 1 123 ? -5.145 17.062 12.164 1 98.56 123 LEU A C 1
ATOM 996 O O . LEU A 1 123 ? -4.074 16.984 11.555 1 98.56 123 LEU A O 1
ATOM 1000 N N . GLU A 1 124 ? -5.492 18.047 12.828 1 97.12 124 GLU A N 1
ATOM 1001 C CA . GLU A 1 124 ? -4.594 19.125 13.219 1 97.12 124 GLU A CA 1
ATOM 1002 C C . GLU A 1 124 ? -4.32 19.094 14.719 1 97.12 124 GLU A C 1
ATOM 1004 O O . GLU A 1 124 ? -4.895 18.281 15.445 1 97.12 124 GLU A O 1
ATOM 1009 N N . TYR A 1 125 ? -3.445 19.953 15.164 1 95.12 125 TYR A N 1
ATOM 1010 C CA . TYR A 1 125 ? -3.031 19.906 16.562 1 95.12 125 TYR A CA 1
ATOM 1011 C C . TYR A 1 125 ? -4.234 20.016 17.484 1 95.12 125 TYR A C 1
ATOM 1013 O O . TYR A 1 125 ? -4.379 19.219 18.422 1 95.12 125 TYR A O 1
ATOM 1021 N N . HIS A 1 126 ? -5.141 20.969 17.281 1 95.12 126 HIS A N 1
ATOM 1022 C CA . HIS A 1 126 ? -6.273 21.172 18.188 1 95.12 126 HIS A CA 1
ATOM 1023 C C . HIS A 1 126 ? -7.598 20.969 17.453 1 95.12 126 HIS A C 1
ATOM 1025 O O . HIS A 1 126 ? -8.617 21.547 17.828 1 95.12 126 HIS A O 1
ATOM 1031 N N . GLY A 1 127 ? -7.645 20.156 16.422 1 97.12 127 GLY A N 1
ATOM 1032 C CA . GLY A 1 127 ? -8.891 19.938 15.703 1 97.12 127 GLY A CA 1
ATOM 1033 C C . GLY A 1 127 ? -8.695 19.219 14.383 1 97.12 127 GLY A C 1
ATOM 1034 O O . GLY A 1 127 ? -7.773 18.406 14.25 1 97.12 127 GLY A O 1
ATOM 1035 N N . LEU A 1 128 ? -9.656 19.531 13.477 1 98.06 128 LEU A N 1
ATOM 1036 C CA . LEU A 1 128 ? -9.641 18.969 12.133 1 98.06 128 LEU A CA 1
ATOM 1037 C C . LEU A 1 128 ? -9.352 20.047 11.094 1 98.06 128 LEU A C 1
ATOM 1039 O O . LEU A 1 128 ? -9.766 21.203 11.258 1 98.06 128 LEU A O 1
ATOM 1043 N N . SER A 1 129 ? -8.664 19.625 10.07 1 97.69 129 SER A N 1
ATOM 1044 C CA . SER A 1 129 ? -8.336 20.562 9.008 1 97.69 129 SER A CA 1
ATOM 1045 C C . SER A 1 129 ? -9.586 21.016 8.266 1 97.69 129 SER A C 1
ATOM 1047 O O . SER A 1 129 ? -10.492 20.219 8 1 97.69 129 SER A O 1
ATOM 1049 N N . HIS A 1 130 ? -9.625 22.219 7.867 1 95.31 130 HIS A N 1
ATOM 1050 C CA . HIS A 1 130 ? -10.711 22.75 7.047 1 95.31 130 HIS A CA 1
ATOM 1051 C C . HIS A 1 130 ? -10.352 22.719 5.566 1 95.31 130 HIS A C 1
ATOM 1053 O O . HIS A 1 130 ? -11.211 22.938 4.707 1 95.31 130 HIS A O 1
ATOM 1059 N N . ARG A 1 131 ? -9.133 22.438 5.273 1 93.69 131 ARG A N 1
ATOM 1060 C CA . ARG A 1 131 ? -8.656 22.562 3.9 1 93.69 131 ARG A CA 1
ATOM 1061 C C . ARG A 1 131 ? -8.297 21.188 3.328 1 93.69 131 ARG A C 1
ATOM 1063 O O . ARG A 1 131 ? -8.586 20.906 2.164 1 93.69 131 ARG A O 1
ATOM 1070 N N . ASN A 1 132 ? -7.645 20.438 4.191 1 97.69 132 ASN A N 1
ATOM 1071 C CA . ASN A 1 132 ? -7.102 19.172 3.721 1 97.69 132 ASN A CA 1
ATOM 1072 C C . ASN A 1 132 ? -7.996 18 4.117 1 97.69 132 ASN A C 1
ATOM 1074 O O . ASN A 1 132 ? -8.641 18.031 5.172 1 97.69 132 ASN A O 1
ATOM 1078 N N . LYS A 1 133 ? -8.031 17 3.307 1 98.19 133 LYS A N 1
ATOM 1079 C CA . LYS A 1 133 ? -8.867 15.828 3.553 1 98.19 133 LYS A CA 1
ATOM 1080 C C . LYS A 1 133 ? -8.031 14.547 3.564 1 98.19 133 LYS A C 1
ATOM 1082 O O . LYS A 1 133 ? -6.965 14.492 2.957 1 98.19 133 LYS A O 1
ATOM 1087 N N . CYS A 1 134 ? -8.539 13.547 4.293 1 98.62 134 CYS A N 1
ATOM 1088 C CA . CYS A 1 134 ? -7.949 12.211 4.27 1 98.62 134 CYS A CA 1
ATOM 1089 C C . CYS A 1 134 ? -8.383 11.445 3.023 1 98.62 134 CYS A C 1
ATOM 1091 O O . CYS A 1 134 ? -9.578 11.219 2.814 1 98.62 134 CYS A O 1
ATOM 1093 N N . GLU A 1 135 ? -7.414 11.047 2.264 1 97.5 135 GLU A N 1
ATOM 1094 C CA . GLU A 1 135 ? -7.688 10.328 1.023 1 97.5 135 GLU A CA 1
ATOM 1095 C C . GLU A 1 135 ? -7.117 8.914 1.069 1 97.5 135 GLU A C 1
ATOM 1097 O O . GLU A 1 135 ? -6.004 8.703 1.557 1 97.5 135 GLU A O 1
ATOM 1102 N N . PRO A 1 136 ? -7.906 7.977 0.597 1 96.06 136 PRO A N 1
ATOM 1103 C CA . PRO A 1 136 ? -7.41 6.602 0.551 1 96.06 136 PRO A CA 1
ATOM 1104 C C . PRO A 1 136 ? -6.27 6.418 -0.45 1 96.06 136 PRO A C 1
ATOM 1106 O O . PRO A 1 136 ? -6.285 7.023 -1.524 1 96.06 136 PRO A O 1
ATOM 1109 N N . VAL A 1 137 ? -5.262 5.672 -0.026 1 92.75 137 VAL A N 1
ATOM 1110 C CA . VAL A 1 137 ? -4.207 5.223 -0.929 1 92.75 137 VAL A CA 1
ATOM 1111 C C . VAL A 1 137 ? -4.535 3.828 -1.452 1 92.75 137 VAL A C 1
ATOM 1113 O O . VAL A 1 137 ? -4.688 2.885 -0.67 1 92.75 137 VAL A O 1
ATOM 1116 N N . TYR A 1 138 ? -4.543 3.709 -2.771 1 87.38 138 TYR A N 1
ATOM 1117 C CA . TYR A 1 138 ? -4.953 2.441 -3.363 1 87.38 138 TYR A CA 1
ATOM 1118 C C . TYR A 1 138 ? -3.795 1.782 -4.105 1 87.38 138 TYR A C 1
ATOM 1120 O O . TYR A 1 138 ? -2.908 2.469 -4.617 1 87.38 138 TYR A O 1
ATOM 1128 N N . ARG A 1 139 ? -3.922 0.489 -4.043 1 82.88 139 ARG A N 1
ATOM 1129 C CA . ARG A 1 139 ? -3.102 -0.347 -4.914 1 82.88 139 ARG A CA 1
ATOM 1130 C C . ARG A 1 139 ? -3.971 -1.244 -5.789 1 82.88 139 ARG A C 1
ATOM 1132 O O . ARG A 1 139 ? -4.938 -1.837 -5.309 1 82.88 139 ARG A O 1
ATOM 1139 N N . ASP A 1 140 ? -3.582 -1.321 -7.031 1 78.44 140 ASP A N 1
ATOM 1140 C CA . ASP A 1 140 ? -4.297 -2.223 -7.93 1 78.44 140 ASP A CA 1
ATOM 1141 C C . ASP A 1 140 ? -3.826 -3.664 -7.754 1 78.44 140 ASP A C 1
ATOM 1143 O O . ASP A 1 140 ? -2.625 -3.941 -7.805 1 78.44 140 ASP A O 1
ATOM 1147 N N . VAL A 1 141 ? -4.82 -4.531 -7.555 1 80.62 141 VAL A N 1
ATOM 1148 C CA . VAL A 1 141 ? -4.484 -5.949 -7.484 1 80.62 141 VAL A CA 1
ATOM 1149 C C . VAL A 1 141 ? -5.398 -6.742 -8.414 1 80.62 141 VAL A C 1
ATOM 1151 O O . VAL A 1 141 ? -6.531 -6.328 -8.688 1 80.62 141 VAL A O 1
ATOM 1154 N N . LYS A 1 142 ? -4.816 -7.789 -8.938 1 79.31 142 LYS A N 1
ATOM 1155 C CA . LYS A 1 142 ? -5.645 -8.664 -9.766 1 79.31 142 LYS A CA 1
ATOM 1156 C C . LYS A 1 142 ? -6.441 -9.641 -8.898 1 79.31 142 LYS A C 1
ATOM 1158 O O . LYS A 1 142 ? -5.922 -10.172 -7.918 1 79.31 142 LYS A O 1
ATOM 1163 N N . VAL A 1 143 ? -7.684 -9.82 -9.281 1 83.88 143 VAL A N 1
ATOM 1164 C CA . VAL A 1 143 ? -8.547 -10.805 -8.641 1 83.88 143 VAL A CA 1
ATOM 1165 C C . VAL A 1 143 ? -9.297 -11.602 -9.711 1 83.88 143 VAL A C 1
ATOM 1167 O O . VAL A 1 143 ? -9.312 -11.219 -10.883 1 83.88 143 VAL A O 1
ATOM 1170 N N . LEU A 1 144 ? -9.734 -12.789 -9.289 1 86.25 144 LEU A N 1
ATOM 1171 C CA . LEU A 1 144 ? -10.648 -13.555 -10.125 1 86.25 144 LEU A CA 1
ATOM 1172 C C . LEU A 1 144 ? -12.094 -13.352 -9.688 1 86.25 144 LEU A C 1
ATOM 1174 O O . LEU A 1 144 ? -12.383 -13.375 -8.484 1 86.25 144 LEU A O 1
ATOM 1178 N N . VAL A 1 145 ? -13.008 -13.125 -10.656 1 90.56 145 VAL A N 1
ATOM 1179 C CA . VAL A 1 145 ? -14.414 -12.891 -10.352 1 90.56 145 VAL A CA 1
ATOM 1180 C C . VAL A 1 145 ? -15.281 -13.891 -11.109 1 90.56 145 VAL A C 1
ATOM 1182 O O . VAL A 1 145 ? -15.055 -14.148 -12.297 1 90.56 145 VAL A O 1
ATOM 1185 N N . LYS A 1 146 ? -16.297 -14.438 -10.359 1 90.25 146 LYS A N 1
ATOM 1186 C CA . LYS A 1 146 ? -17.234 -15.375 -10.953 1 90.25 146 LYS A CA 1
ATOM 1187 C C . LYS A 1 146 ? -18 -14.727 -12.094 1 90.25 146 LYS A C 1
ATOM 1189 O O . LYS A 1 146 ? -18.5 -13.609 -11.961 1 90.25 146 LYS A O 1
ATOM 1194 N N . THR A 1 147 ? -18.062 -15.484 -13.195 1 91 147 THR A N 1
ATOM 1195 C CA . THR A 1 147 ? -18.781 -14.938 -14.344 1 91 147 THR A CA 1
ATOM 1196 C C . THR A 1 147 ? -19.984 -15.812 -14.695 1 91 147 THR A C 1
ATOM 1198 O O . THR A 1 147 ? -21.078 -15.297 -14.945 1 91 147 THR A O 1
ATOM 1201 N N . GLU A 1 148 ? -19.828 -17.062 -14.828 1 91.25 148 GLU A N 1
ATOM 1202 C CA . GLU A 1 148 ? -20.906 -17.953 -15.219 1 91.25 148 GLU A CA 1
ATOM 1203 C C . GLU A 1 148 ? -20.672 -19.375 -14.711 1 91.25 148 GLU A C 1
ATOM 1205 O O . GLU A 1 148 ? -19.547 -19.719 -14.305 1 91.25 148 GLU A O 1
ATOM 1210 N N . CYS A 1 149 ? -21.812 -20.125 -14.594 1 91.5 149 CYS A N 1
ATOM 1211 C CA . CYS A 1 149 ? -21.734 -21.531 -14.25 1 91.5 149 CYS A CA 1
ATOM 1212 C C . CYS A 1 149 ? -21.812 -22.406 -15.508 1 91.5 149 CYS A C 1
ATOM 1214 O O . CYS A 1 149 ? -22.828 -22.406 -16.203 1 91.5 149 CYS A O 1
ATOM 1216 N N . GLN A 1 150 ? -20.734 -23.031 -15.828 1 90.69 150 GLN A N 1
ATOM 1217 C CA . GLN A 1 150 ? -20.672 -23.938 -16.969 1 90.69 150 GLN A CA 1
ATOM 1218 C C . GLN A 1 150 ? -20.375 -25.375 -16.516 1 90.69 150 GLN A C 1
ATOM 1220 O O . GLN A 1 150 ? -19.359 -25.625 -15.852 1 90.69 150 GLN A O 1
ATOM 1225 N N . SER A 1 151 ? -21.266 -26.281 -16.922 1 92.12 151 SER A N 1
ATOM 1226 C CA . SER A 1 151 ? -21.094 -27.688 -16.547 1 92.12 151 SER A CA 1
ATOM 1227 C C . SER A 1 151 ? -20.938 -27.844 -15.047 1 92.12 151 SER A C 1
ATOM 1229 O O . SER A 1 151 ? -20.016 -28.531 -14.578 1 92.12 151 SER A O 1
ATOM 1231 N N . ASN A 1 152 ? -21.594 -27.047 -14.328 1 91.38 152 ASN A N 1
ATOM 1232 C CA . ASN A 1 152 ? -21.688 -27.094 -12.867 1 91.38 152 ASN A CA 1
ATOM 1233 C C . ASN A 1 152 ? -20.391 -26.578 -12.219 1 91.38 152 ASN A C 1
ATOM 1235 O O . ASN A 1 152 ? -20.094 -26.938 -11.086 1 91.38 152 ASN A O 1
ATOM 1239 N N . VAL A 1 153 ? -19.625 -25.969 -12.961 1 93.12 153 VAL A N 1
ATOM 1240 C CA . VAL A 1 153 ? -18.406 -25.359 -12.43 1 93.12 153 VAL A CA 1
ATOM 1241 C C . VAL A 1 153 ? -18.406 -23.859 -12.719 1 93.12 153 VAL A C 1
ATOM 1243 O O . VAL A 1 153 ? -18.719 -23.438 -13.836 1 93.12 153 VAL A O 1
ATOM 1246 N N . TRP A 1 154 ? -18 -23.062 -11.656 1 92.06 154 TRP A N 1
ATOM 1247 C CA . TRP A 1 154 ? -17.922 -21.609 -11.828 1 92.06 154 TRP A CA 1
ATOM 1248 C C . TRP A 1 154 ? -16.781 -21.234 -12.766 1 92.06 154 TRP A C 1
ATOM 1250 O O . TRP A 1 154 ? -15.672 -21.75 -12.633 1 92.06 154 TRP A O 1
ATOM 1260 N N . GLN A 1 155 ? -17.156 -20.359 -13.688 1 91.69 155 GLN A N 1
ATOM 1261 C CA . GLN A 1 155 ? -16.125 -19.719 -14.508 1 91.69 155 GLN A CA 1
ATOM 1262 C C . GLN A 1 155 ? -15.703 -18.375 -13.922 1 91.69 155 GLN A C 1
ATOM 1264 O O . GLN A 1 155 ? -16.531 -17.641 -13.375 1 91.69 155 GLN A O 1
ATOM 1269 N N . TYR A 1 156 ? -14.383 -18.125 -14.055 1 89.81 156 TYR A N 1
ATOM 1270 C CA . TYR A 1 156 ? -13.836 -16.906 -13.484 1 89.81 156 TYR A CA 1
ATOM 1271 C C . TYR A 1 156 ? -13.172 -16.062 -14.555 1 89.81 156 TYR A C 1
ATOM 1273 O O . TYR A 1 156 ? -12.68 -16.578 -15.562 1 89.81 156 TYR A O 1
ATOM 1281 N N . SER A 1 157 ? -13.211 -14.719 -14.336 1 88.38 157 SER A N 1
ATOM 1282 C CA . SER A 1 157 ? -12.469 -13.766 -15.148 1 88.38 157 SER A CA 1
ATOM 1283 C C . SER A 1 157 ? -11.594 -12.867 -14.289 1 88.38 157 SER A C 1
ATOM 1285 O O . SER A 1 157 ? -11.945 -12.547 -13.156 1 88.38 157 SER A O 1
ATOM 1287 N N . SER A 1 158 ? -10.414 -12.469 -14.867 1 84.75 158 SER A N 1
ATOM 1288 C CA . SER A 1 158 ? -9.5 -11.578 -14.164 1 84.75 158 SER A CA 1
ATOM 1289 C C . SER A 1 158 ? -10.023 -10.141 -14.156 1 84.75 158 SER A C 1
ATOM 1291 O O . SER A 1 158 ? -10.531 -9.656 -15.172 1 84.75 158 SER A O 1
ATOM 1293 N N . ARG A 1 159 ? -9.961 -9.555 -12.984 1 83.69 159 ARG A N 1
ATOM 1294 C CA . ARG A 1 159 ? -10.336 -8.156 -12.828 1 83.69 159 ARG A CA 1
ATOM 1295 C C . ARG A 1 159 ? -9.344 -7.418 -11.93 1 83.69 159 ARG A C 1
ATOM 1297 O O . ARG A 1 159 ? -8.586 -8.047 -11.195 1 83.69 159 ARG A O 1
ATOM 1304 N N . ILE A 1 160 ? -9.312 -6.105 -12.102 1 82.06 160 ILE A N 1
ATOM 1305 C CA . ILE A 1 160 ? -8.492 -5.27 -11.227 1 82.06 160 ILE A CA 1
ATOM 1306 C C . ILE A 1 160 ? -9.32 -4.812 -10.031 1 82.06 160 ILE A C 1
ATOM 1308 O O . ILE A 1 160 ? -10.461 -4.355 -10.188 1 82.06 160 ILE A O 1
ATOM 1312 N N . TYR A 1 161 ? -8.75 -5.062 -8.891 1 83.94 161 TYR A N 1
ATOM 1313 C CA . TYR A 1 161 ? -9.359 -4.648 -7.629 1 83.94 161 TYR A CA 1
ATOM 1314 C C . TYR A 1 161 ? -8.539 -3.555 -6.957 1 83.94 161 TYR A C 1
ATOM 1316 O O . TYR A 1 161 ? -7.328 -3.693 -6.797 1 83.94 161 TYR A O 1
ATOM 1324 N N . LYS A 1 162 ? -9.234 -2.391 -6.57 1 85.44 162 LYS A N 1
ATOM 1325 C CA . LYS A 1 162 ? -8.562 -1.314 -5.852 1 85.44 162 LYS A CA 1
ATOM 1326 C C . LYS A 1 162 ? -8.508 -1.605 -4.355 1 85.44 162 LYS A C 1
ATOM 1328 O O . LYS A 1 162 ? -9.477 -1.378 -3.635 1 85.44 162 LYS A O 1
ATOM 1333 N N . LYS A 1 163 ? -7.344 -2.041 -4.051 1 86.12 163 LYS A N 1
ATOM 1334 C CA . LYS A 1 163 ? -7.141 -2.373 -2.643 1 86.12 163 LYS A CA 1
ATOM 1335 C C . LYS A 1 163 ? -6.594 -1.177 -1.868 1 86.12 163 LYS A C 1
ATOM 1337 O O . LYS A 1 163 ? -5.516 -0.667 -2.184 1 86.12 163 LYS A O 1
ATOM 1342 N N . GLN A 1 164 ? -7.363 -0.744 -0.876 1 88.75 164 GLN A N 1
ATOM 1343 C CA . GLN A 1 164 ? -6.898 0.377 -0.065 1 88.75 164 GLN A CA 1
ATOM 1344 C C . GLN A 1 164 ? -5.777 -0.054 0.878 1 88.75 164 GLN A C 1
ATOM 1346 O O . GLN A 1 164 ? -5.941 -1.001 1.65 1 88.75 164 GLN A O 1
ATOM 1351 N N . GLU A 1 165 ? -4.711 0.68 0.804 1 89.25 165 GLU A N 1
ATOM 1352 C CA . GLU A 1 165 ? -3.539 0.29 1.579 1 89.25 165 GLU A CA 1
ATOM 1353 C C . GLU A 1 165 ? -3.369 1.177 2.811 1 89.25 165 GLU A C 1
ATOM 1355 O O . GLU A 1 165 ? -2.807 0.747 3.818 1 89.25 165 GLU A O 1
ATOM 1360 N N . SER A 1 166 ? -3.785 2.41 2.68 1 93.94 166 SER A N 1
ATOM 1361 C CA . SER A 1 166 ? -3.613 3.381 3.756 1 93.94 166 SER A CA 1
ATOM 1362 C C . SER A 1 166 ? -4.395 4.66 3.479 1 93.94 166 SER A C 1
ATOM 1364 O O . SER A 1 166 ? -5.254 4.688 2.592 1 93.94 166 SER A O 1
ATOM 1366 N N . CYS A 1 167 ? -4.141 5.656 4.332 1 96.56 167 CYS A N 1
ATOM 1367 C CA . CYS A 1 167 ? -4.699 6.992 4.148 1 96.56 167 CYS A CA 1
ATOM 1368 C C . CYS A 1 167 ? -3.602 8.055 4.199 1 96.56 167 CYS A C 1
ATOM 1370 O O . CYS A 1 167 ? -2.596 7.879 4.891 1 96.56 167 CYS A O 1
ATOM 1372 N N . THR A 1 168 ? -3.773 9.07 3.469 1 97.88 168 THR A N 1
ATOM 1373 C CA . THR A 1 168 ? -2.834 10.188 3.5 1 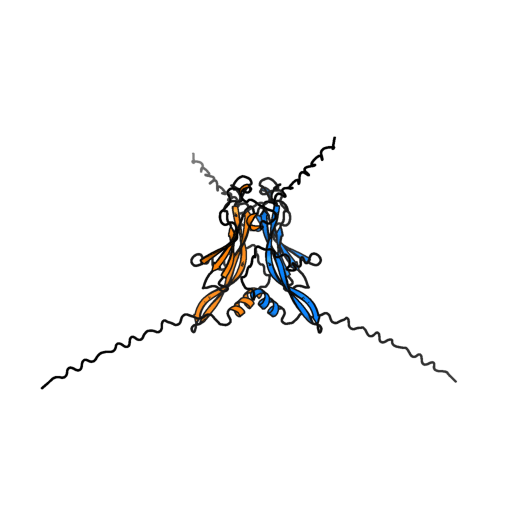97.88 168 THR A CA 1
ATOM 1374 C C . THR A 1 168 ? -3.576 11.516 3.486 1 97.88 168 THR A C 1
ATOM 1376 O O . THR A 1 168 ? -4.695 11.609 2.975 1 97.88 168 THR A O 1
ATOM 1379 N N . CYS A 1 169 ? -3.002 12.531 4.148 1 98.75 169 CYS A N 1
ATOM 1380 C CA . CYS A 1 169 ? -3.561 13.875 4.125 1 98.75 169 CYS A CA 1
ATOM 1381 C C . CYS A 1 169 ? -3.242 14.578 2.812 1 98.75 169 CYS A C 1
ATOM 1383 O O . CYS A 1 169 ? -2.084 14.641 2.4 1 98.75 169 CYS A O 1
ATOM 1385 N N . ALA A 1 170 ? -4.281 15.117 2.148 1 98.31 170 ALA A N 1
ATOM 1386 C CA . ALA A 1 170 ? -4.07 15.672 0.812 1 98.31 170 ALA A CA 1
ATOM 1387 C C . ALA A 1 170 ? -4.77 17.016 0.656 1 98.31 170 ALA A C 1
ATOM 1389 O O . ALA A 1 170 ? -5.852 17.219 1.209 1 98.31 170 ALA A O 1
ATOM 1390 N N . VAL A 1 171 ? -4.094 17.859 -0.065 1 97.38 171 VAL A N 1
ATOM 1391 C CA . VAL A 1 171 ? -4.668 19.141 -0.448 1 97.38 171 VAL A CA 1
ATOM 1392 C C . VAL A 1 171 ? -5.785 18.922 -1.468 1 97.38 171 VAL A C 1
ATOM 1394 O O . VAL A 1 171 ? -5.641 18.125 -2.393 1 97.38 171 VAL A O 1
ATOM 1397 N N . GLN A 1 172 ? -6.891 19.625 -1.301 1 94.56 172 GLN A N 1
ATOM 1398 C CA . GLN A 1 172 ? -8 19.531 -2.246 1 94.56 172 GLN A CA 1
ATOM 1399 C C . GLN A 1 172 ? -7.848 20.547 -3.375 1 94.56 172 GLN A C 1
ATOM 1401 O O . GLN A 1 172 ? -7.445 21.688 -3.143 1 94.56 172 GLN A O 1
ATOM 1406 N N . PRO A 1 173 ? -8.078 20.031 -4.59 1 89.44 173 PRO A N 1
ATOM 1407 C CA . PRO A 1 173 ? -7.996 20.984 -5.695 1 89.44 173 PRO A CA 1
ATOM 1408 C C . PRO A 1 173 ? -9.039 22.094 -5.594 1 89.44 173 PRO A C 1
ATOM 1410 O O . PRO A 1 173 ? -10.156 21.859 -5.121 1 89.44 173 PRO A O 1
ATOM 1413 N N . ARG A 1 174 ? -8.641 23.391 -5.918 1 77.56 174 ARG A N 1
ATOM 1414 C CA . ARG A 1 174 ? -9.578 24.5 -5.965 1 77.56 174 ARG A CA 1
ATOM 1415 C C . ARG A 1 174 ? -10.312 24.547 -7.301 1 77.56 174 ARG A C 1
ATOM 1417 O O . ARG A 1 174 ? -9.703 24.391 -8.359 1 77.56 174 ARG A O 1
ATOM 1424 N N . ILE A 1 175 ? -11.516 24.25 -7.328 1 66.5 175 ILE A N 1
ATOM 1425 C CA . ILE A 1 175 ? -12.289 24.406 -8.555 1 66.5 175 ILE A CA 1
ATOM 1426 C C . ILE A 1 175 ? -12.359 25.875 -8.945 1 66.5 175 ILE A C 1
ATOM 1428 O O . ILE A 1 175 ? -12.883 26.703 -8.188 1 66.5 175 ILE A O 1
ATOM 1432 N N . ARG A 1 176 ? -11.297 26.406 -9.531 1 58.66 176 ARG A N 1
ATOM 1433 C CA . ARG A 1 176 ? -11.484 27.766 -10.023 1 58.66 176 ARG A CA 1
ATOM 1434 C C . ARG A 1 176 ? -12.727 27.875 -10.898 1 58.66 176 ARG A C 1
ATOM 1436 O O . ARG A 1 176 ? -12.914 27.078 -11.82 1 58.66 176 ARG A O 1
ATOM 1443 N N . HIS A 1 177 ? -13.773 28.188 -10.289 1 53.25 177 HIS A N 1
ATOM 1444 C CA . HIS A 1 177 ? -14.93 28.547 -11.109 1 53.25 177 HIS A CA 1
ATOM 1445 C C . HIS A 1 177 ? -14.562 29.578 -12.164 1 53.25 177 HIS A C 1
ATOM 1447 O O . HIS A 1 177 ? -14.023 30.641 -11.844 1 53.25 177 HIS A O 1
ATOM 1453 N N . THR A 1 178 ? -13.953 29.094 -13.18 1 50.91 178 THR A N 1
ATOM 1454 C CA . THR A 1 178 ? -13.953 30.047 -14.281 1 50.91 178 THR A CA 1
ATOM 1455 C C . THR A 1 178 ? -15.297 30.766 -14.375 1 50.91 178 THR A C 1
ATOM 1457 O O . THR A 1 178 ? -16.328 30.141 -14.625 1 50.91 178 THR A O 1
ATOM 1460 N N . GLU A 1 179 ? -15.539 31.641 -13.547 1 45.47 179 GLU A N 1
ATOM 1461 C CA . GLU A 1 179 ? -16.656 32.531 -13.812 1 45.47 179 GLU A CA 1
ATOM 1462 C C . GLU A 1 179 ? -16.688 32.969 -15.281 1 45.47 179 GLU A C 1
ATOM 1464 O O . GLU A 1 179 ? -15.742 33.625 -15.758 1 45.47 179 GLU A O 1
ATOM 1469 N N . ASN A 1 180 ? -17.047 32.125 -16.172 1 44.19 180 ASN A N 1
ATOM 1470 C CA . ASN A 1 180 ? -17.484 32.75 -17.438 1 44.19 180 ASN A CA 1
ATOM 1471 C C . ASN A 1 180 ? -18.281 34.031 -17.203 1 44.19 180 ASN A C 1
ATOM 1473 O O . ASN A 1 180 ? -19.438 33.969 -16.781 1 44.19 180 ASN A O 1
ATOM 1477 N N . ARG A 1 181 ? -17.734 35.094 -16.703 1 41.81 181 ARG A N 1
ATOM 1478 C CA . ARG A 1 181 ? -18.391 36.406 -16.844 1 41.81 181 ARG A CA 1
ATOM 1479 C C . ARG A 1 181 ? -19 36.562 -18.234 1 41.81 181 ARG A C 1
ATOM 1481 O O . ARG A 1 181 ? -18.281 36.562 -19.234 1 41.81 181 ARG A O 1
ATOM 1488 N N . ASP A 1 182 ? -20.172 36.031 -18.516 1 41.78 182 ASP A N 1
ATOM 1489 C CA . ASP A 1 182 ? -21.047 36.438 -19.625 1 41.78 182 ASP A CA 1
ATOM 1490 C C . ASP A 1 182 ? -20.859 37.906 -19.938 1 41.78 182 ASP A C 1
ATOM 1492 O O . ASP A 1 182 ? -21.141 38.781 -19.109 1 41.78 182 ASP A O 1
ATOM 1496 N N . GLN A 1 183 ? -19.797 38.312 -20.641 1 42.19 183 GLN A N 1
ATOM 1497 C CA . GLN A 1 183 ? -19.75 39.594 -21.359 1 42.19 183 GLN A CA 1
ATOM 1498 C C . GLN A 1 183 ? -21.094 39.906 -21.984 1 42.19 183 GLN A C 1
ATOM 1500 O O . GLN A 1 183 ? -21.531 39.25 -22.922 1 42.19 183 GLN A O 1
ATOM 1505 N N . ASN A 1 184 ? -22.141 40.125 -21.203 1 40.88 184 ASN A N 1
ATOM 1506 C CA . ASN A 1 184 ? -23.328 40.812 -21.688 1 40.88 184 ASN A CA 1
ATOM 1507 C C . ASN A 1 184 ? -22.969 41.969 -22.609 1 40.88 184 ASN A C 1
ATOM 1509 O O . ASN A 1 184 ? -22.547 43.031 -22.141 1 40.88 184 ASN A O 1
ATOM 1513 N N . THR A 1 185 ? -22.297 41.719 -23.719 1 41.62 185 THR A N 1
ATOM 1514 C CA . THR A 1 185 ? -22.172 42.656 -24.828 1 41.62 185 THR A CA 1
ATOM 1515 C C . THR A 1 185 ? -23.531 43.312 -25.141 1 41.62 185 THR A C 1
ATOM 1517 O O . THR A 1 185 ? -24.453 42.656 -25.609 1 41.62 185 THR A O 1
ATOM 1520 N N . ALA A 1 186 ? -23.938 44.344 -24.422 1 42.66 186 ALA A N 1
ATOM 1521 C CA . ALA A 1 186 ? -24.984 45.312 -24.719 1 42.66 186 ALA A CA 1
ATOM 1522 C C . ALA A 1 186 ? -24.953 45.75 -26.188 1 42.66 186 ALA A C 1
ATOM 1524 O O . ALA A 1 186 ? -23.938 46.281 -26.656 1 42.66 186 ALA A O 1
ATOM 1525 N N . GLN A 1 187 ? -25.594 44.938 -27.047 1 45.12 187 GLN A N 1
ATOM 1526 C CA . GLN A 1 187 ? -25.844 45.312 -28.438 1 45.12 187 GLN A CA 1
ATOM 1527 C C . GLN A 1 187 ? -26.312 46.75 -28.531 1 45.12 187 GLN A C 1
ATOM 1529 O O . GLN A 1 187 ? -27.219 47.188 -27.812 1 45.12 187 GLN A O 1
ATOM 1534 N N . PRO A 1 188 ? -25.531 47.656 -29.094 1 45.66 188 PRO A N 1
ATOM 1535 C CA . PRO A 1 188 ? -25.922 49.062 -29.25 1 45.66 188 PRO A CA 1
ATOM 1536 C C . PRO A 1 188 ? -27.312 49.219 -29.875 1 45.66 188 PRO A C 1
ATOM 1538 O O . PRO A 1 188 ? -27.688 48.438 -30.75 1 45.66 188 PRO A O 1
ATOM 1541 N N . ILE A 1 189 ? -28.297 49.781 -29.141 1 42.12 189 ILE A N 1
ATOM 1542 C CA . ILE A 1 189 ? -29.609 50.094 -29.688 1 42.12 189 ILE A CA 1
ATOM 1543 C C . ILE A 1 189 ? -29.422 50.969 -30.953 1 42.12 189 ILE A C 1
ATOM 1545 O O . ILE A 1 189 ? -28.75 52 -30.906 1 42.12 189 ILE A O 1
ATOM 1549 N N . PRO A 1 190 ? -29.484 50.344 -32.125 1 44.94 190 PRO A N 1
ATOM 1550 C CA . PRO A 1 190 ? -29.406 51.156 -33.344 1 44.94 190 PRO A CA 1
ATOM 1551 C C . PRO A 1 190 ? -30.297 52.406 -33.281 1 44.94 190 PRO A C 1
ATOM 1553 O O . PRO A 1 190 ? -31.5 52.281 -33.031 1 44.94 190 PRO A O 1
ATOM 1556 N N . VAL A 1 191 ? -29.672 53.562 -32.781 1 33.75 191 VAL A N 1
ATOM 1557 C CA . VAL A 1 191 ? -30.344 54.812 -33.125 1 33.75 191 VAL A CA 1
ATOM 1558 C C . VAL A 1 191 ? -30.094 55.125 -34.594 1 33.75 191 VAL A C 1
ATOM 1560 O O . VAL A 1 191 ? -29.016 54.875 -35.125 1 33.75 191 VAL A O 1
ATOM 1563 N N . MET B 1 1 ? 81.688 -32.156 -35.656 1 37.19 1 MET B N 1
ATOM 1564 C CA . MET B 1 1 ? 80.688 -32.656 -34.75 1 37.19 1 MET B CA 1
ATOM 1565 C C . MET B 1 1 ? 79.688 -31.547 -34.344 1 37.19 1 MET B C 1
ATOM 1567 O O . MET B 1 1 ? 80.062 -30.641 -33.625 1 37.19 1 MET B O 1
ATOM 1571 N N . PHE B 1 2 ? 78.75 -31.141 -35.25 1 52.25 2 PHE B N 1
ATOM 1572 C CA . PHE B 1 2 ? 77.688 -30.109 -35.125 1 52.25 2 PHE B CA 1
ATOM 1573 C C . PHE B 1 2 ? 76.625 -30.516 -34.125 1 52.25 2 PHE B C 1
ATOM 1575 O O . PHE B 1 2 ? 76 -31.578 -34.281 1 52.25 2 PHE B O 1
ATOM 1582 N N . ILE B 1 3 ? 76.688 -30.031 -32.875 1 52.41 3 ILE B N 1
ATOM 1583 C CA . ILE B 1 3 ? 75.688 -30.172 -31.812 1 52.41 3 ILE B CA 1
ATOM 1584 C C . ILE B 1 3 ? 74.438 -29.422 -32.156 1 52.41 3 ILE B C 1
ATOM 1586 O O . ILE B 1 3 ? 74.438 -28.203 -32.312 1 52.41 3 ILE B O 1
ATOM 1590 N N . PHE B 1 4 ? 73.375 -30.094 -32.75 1 56.5 4 PHE B N 1
ATOM 1591 C CA . PHE B 1 4 ? 72 -29.578 -32.906 1 56.5 4 PHE B CA 1
ATOM 1592 C C . PHE B 1 4 ? 71.375 -29.391 -31.547 1 56.5 4 PHE B C 1
ATOM 1594 O O . PHE B 1 4 ? 71.125 -30.359 -30.812 1 56.5 4 PHE B O 1
ATOM 1601 N N . GLN B 1 5 ? 71.375 -28.141 -30.984 1 53.44 5 GLN B N 1
ATOM 1602 C CA . GLN B 1 5 ? 70.625 -27.766 -29.828 1 53.44 5 GLN B CA 1
ATOM 1603 C C . GLN B 1 5 ? 69.125 -27.797 -30.156 1 53.44 5 GLN B C 1
ATOM 1605 O O . GLN B 1 5 ? 68.625 -27.062 -31.031 1 53.44 5 GLN B O 1
ATOM 1610 N N . ILE B 1 6 ? 68.438 -28.875 -29.828 1 54.66 6 ILE B N 1
ATOM 1611 C CA . ILE B 1 6 ? 67 -28.938 -29.875 1 54.66 6 ILE B CA 1
ATOM 1612 C C . ILE B 1 6 ? 66.375 -27.953 -28.875 1 54.66 6 ILE B C 1
ATOM 1614 O O . ILE B 1 6 ? 66.562 -28.062 -27.672 1 54.66 6 ILE B O 1
ATOM 1618 N N . VAL B 1 7 ? 66 -26.734 -29.312 1 59.19 7 VAL B N 1
ATOM 1619 C CA . VAL B 1 7 ? 65.188 -25.828 -28.516 1 59.19 7 VAL B CA 1
ATOM 1620 C C . VAL B 1 7 ? 63.812 -26.422 -28.266 1 59.19 7 VAL B C 1
ATOM 1622 O O . VAL B 1 7 ? 63.062 -26.625 -29.219 1 59.19 7 VAL B O 1
ATOM 1625 N N . VAL B 1 8 ? 63.594 -27.109 -27.156 1 55.16 8 VAL B N 1
ATOM 1626 C CA . VAL B 1 8 ? 62.281 -27.531 -26.703 1 55.16 8 VAL B CA 1
ATOM 1627 C C . VAL B 1 8 ? 61.438 -26.297 -26.344 1 55.16 8 VAL B C 1
ATOM 1629 O O . VAL B 1 8 ? 61.75 -25.594 -25.375 1 55.16 8 VAL B O 1
ATOM 1632 N N . SER B 1 9 ? 60.719 -25.781 -27.328 1 54.38 9 SER B N 1
ATOM 1633 C CA . SER B 1 9 ? 59.688 -24.812 -26.984 1 54.38 9 SER B CA 1
ATOM 1634 C C . SER B 1 9 ? 58.656 -25.422 -26.047 1 54.38 9 SER B C 1
ATOM 1636 O O . SER B 1 9 ? 57.938 -26.359 -26.422 1 54.38 9 SER B O 1
ATOM 1638 N N . LEU B 1 10 ? 58.812 -25.266 -24.75 1 52.25 10 LEU B N 1
ATOM 1639 C CA . LEU B 1 10 ? 57.719 -25.516 -23.812 1 52.25 10 LEU B CA 1
ATOM 1640 C C . LEU B 1 10 ? 56.5 -24.656 -24.156 1 52.25 10 LEU B C 1
ATOM 1642 O O . LEU B 1 10 ? 56.531 -23.438 -24.016 1 52.25 10 LEU B O 1
ATOM 1646 N N . VAL B 1 11 ? 55.688 -25.125 -25.078 1 55.16 11 VAL B N 1
ATOM 1647 C CA . VAL B 1 11 ? 54.344 -24.547 -25.188 1 55.16 11 VAL B CA 1
ATOM 1648 C C . VAL B 1 11 ? 53.625 -24.625 -23.828 1 55.16 11 VAL B C 1
ATOM 1650 O O . VAL B 1 11 ? 53.344 -25.719 -23.344 1 55.16 11 VAL B O 1
ATOM 1653 N N . SER B 1 12 ? 53.812 -23.625 -22.953 1 51.91 12 SER B N 1
ATOM 1654 C CA . SER B 1 12 ? 52.906 -23.5 -21.828 1 51.91 12 SER B CA 1
ATOM 1655 C C . SER B 1 12 ? 51.438 -23.547 -22.281 1 51.91 12 SER B C 1
ATOM 1657 O O . SER B 1 12 ? 51 -22.719 -23.078 1 51.91 12 SER B O 1
ATOM 1659 N N . SER B 1 13 ? 50.844 -24.734 -22.344 1 52.81 13 SER B N 1
ATOM 1660 C CA . SER B 1 13 ? 49.406 -24.734 -22.406 1 52.81 13 SER B CA 1
ATOM 1661 C C . SER B 1 13 ? 48.812 -23.812 -21.344 1 52.81 13 SER B C 1
ATOM 1663 O O . SER B 1 13 ? 48.844 -24.141 -20.156 1 52.81 13 SER B O 1
ATOM 1665 N N . HIS B 1 14 ? 48.812 -22.531 -21.641 1 52.91 14 HIS B N 1
ATOM 1666 C CA . HIS B 1 14 ? 47.875 -21.781 -20.812 1 52.91 14 HIS B CA 1
ATOM 1667 C C . HIS B 1 14 ? 46.531 -22.484 -20.719 1 52.91 14 HIS B C 1
ATOM 1669 O O . HIS B 1 14 ? 45.812 -22.578 -21.719 1 52.91 14 HIS B O 1
ATOM 1675 N N . VAL B 1 15 ? 46.375 -23.469 -19.859 1 50.22 15 VAL B N 1
ATOM 1676 C CA . VAL B 1 15 ? 45 -23.812 -19.5 1 50.22 15 VAL B CA 1
ATOM 1677 C C . VAL B 1 15 ? 44.219 -22.547 -19.234 1 50.22 15 VAL B C 1
ATOM 1679 O O . VAL B 1 15 ? 44.469 -21.812 -18.281 1 50.22 15 VAL B O 1
ATOM 1682 N N . VAL B 1 16 ? 43.75 -21.891 -20.281 1 49.25 16 VAL B N 1
ATOM 1683 C CA . VAL B 1 16 ? 42.688 -20.953 -20.031 1 49.25 16 VAL B CA 1
ATOM 1684 C C . VAL B 1 16 ? 41.719 -21.531 -19 1 49.25 16 VAL B C 1
ATOM 1686 O O . VAL B 1 16 ? 41.094 -22.578 -19.266 1 49.25 16 VAL B O 1
ATOM 1689 N N . SER B 1 17 ? 42.031 -21.531 -17.703 1 46.41 17 SER B N 1
ATOM 1690 C CA . SER B 1 17 ? 40.969 -21.766 -16.75 1 46.41 17 SER B CA 1
ATOM 1691 C C . SER B 1 17 ? 39.656 -21.203 -17.25 1 46.41 17 SER B C 1
ATOM 1693 O O . SER B 1 17 ? 39.594 -20.047 -17.688 1 46.41 17 SER B O 1
ATOM 1695 N N . ASN B 1 18 ? 38.812 -22 -17.922 1 47.62 18 ASN B N 1
ATOM 1696 C CA . ASN B 1 18 ? 37.438 -21.594 -18.156 1 47.62 18 ASN B CA 1
ATOM 1697 C C . ASN B 1 18 ? 36.875 -20.75 -17 1 47.62 18 ASN B C 1
ATOM 1699 O O . ASN B 1 18 ? 36.969 -21.156 -15.844 1 47.62 18 ASN B O 1
ATOM 1703 N N . PRO B 1 19 ? 36.844 -19.438 -17.172 1 50.22 19 PRO B N 1
ATOM 1704 C CA . PRO B 1 19 ? 36.188 -18.703 -16.078 1 50.22 19 PRO B CA 1
ATOM 1705 C C . PRO B 1 19 ? 35.125 -19.531 -15.367 1 50.22 19 PRO B C 1
ATOM 1707 O O . PRO B 1 19 ? 34.531 -20.406 -15.969 1 50.22 19 PRO B O 1
ATOM 1710 N N . LEU B 1 20 ? 35.25 -19.969 -14.156 1 50.84 20 LEU B N 1
ATOM 1711 C CA . LEU B 1 20 ? 34.219 -20.625 -13.344 1 50.84 20 LEU B CA 1
ATOM 1712 C C . LEU B 1 20 ? 32.812 -20.266 -13.844 1 50.84 20 LEU B C 1
ATOM 1714 O O . LEU B 1 20 ? 32.531 -19.109 -14.141 1 50.84 20 LEU B O 1
ATOM 1718 N N . PRO B 1 21 ? 32.094 -21.172 -14.414 1 56.09 21 PRO B N 1
ATOM 1719 C CA . PRO B 1 21 ? 30.766 -20.938 -15.008 1 56.09 21 PRO B CA 1
ATOM 1720 C C . PRO B 1 21 ? 29.859 -20.109 -14.117 1 56.09 21 PRO B C 1
ATOM 1722 O O . PRO B 1 21 ? 29.828 -20.297 -12.898 1 56.09 21 PRO B O 1
ATOM 1725 N N . LEU B 1 22 ? 29.484 -18.875 -14.453 1 72.94 22 LEU B N 1
ATOM 1726 C CA . LEU B 1 22 ? 28.547 -17.984 -13.781 1 72.94 22 LEU B CA 1
ATOM 1727 C C . LEU B 1 22 ? 27.25 -18.719 -13.422 1 72.94 22 LEU B C 1
ATOM 1729 O O . LEU B 1 22 ? 26.734 -19.5 -14.227 1 72.94 22 LEU B O 1
ATOM 1733 N N . CYS B 1 23 ? 26.953 -19.016 -12.117 1 89.31 23 CYS B N 1
ATOM 1734 C CA . CYS B 1 23 ? 25.703 -19.594 -11.672 1 89.31 23 CYS B CA 1
ATOM 1735 C C . CYS B 1 23 ? 24.531 -19.078 -12.492 1 89.31 23 CYS B C 1
ATOM 1737 O O . CYS B 1 23 ? 24.469 -17.891 -12.812 1 89.31 23 CYS B O 1
ATOM 1739 N N . GLN B 1 24 ? 23.828 -20.078 -13.055 1 90.75 24 GLN B N 1
ATOM 1740 C CA . GLN B 1 24 ? 22.656 -19.719 -13.852 1 90.75 24 GLN B CA 1
ATOM 1741 C C . GLN B 1 24 ? 21.406 -19.641 -12.984 1 90.75 24 GLN B C 1
ATOM 1743 O O . GLN B 1 24 ? 21.344 -20.234 -11.906 1 90.75 24 GLN B O 1
ATOM 1748 N N . GLU B 1 25 ? 20.359 -18.938 -13.492 1 90.94 25 GLU B N 1
ATOM 1749 C CA . GLU B 1 25 ? 19.078 -18.875 -12.805 1 90.94 25 GLU B CA 1
ATOM 1750 C C . GLU B 1 25 ? 18.297 -20.172 -12.984 1 90.94 25 GLU B C 1
ATOM 1752 O O . GLU B 1 25 ? 18.344 -20.797 -14.047 1 90.94 25 GLU B O 1
ATOM 1757 N N . PRO B 1 26 ? 17.641 -20.562 -11.945 1 92 26 PRO B N 1
ATOM 1758 C CA . PRO B 1 26 ? 16.766 -21.734 -12.164 1 92 26 PRO B CA 1
ATOM 1759 C C . PRO B 1 26 ? 15.68 -21.469 -13.203 1 92 26 PRO B C 1
ATOM 1761 O O . PRO B 1 26 ? 15.094 -20.375 -13.227 1 92 26 PRO B O 1
ATOM 1764 N N . GLU B 1 27 ? 15.422 -22.406 -13.961 1 90 27 GLU B N 1
ATOM 1765 C CA . GLU B 1 27 ? 14.477 -22.266 -15.062 1 90 27 GLU B CA 1
ATOM 1766 C C . GLU B 1 27 ? 13.062 -22 -14.547 1 90 27 GLU B C 1
ATOM 1768 O O . GLU B 1 27 ? 12.281 -21.297 -15.188 1 90 27 GLU B O 1
ATOM 1773 N N . ASN B 1 28 ? 12.789 -22.516 -13.422 1 89.19 28 ASN B N 1
ATOM 1774 C CA . ASN B 1 28 ? 11.43 -22.438 -12.906 1 89.19 28 ASN B CA 1
ATOM 1775 C C . ASN B 1 28 ? 11.305 -21.391 -11.805 1 89.19 28 ASN B C 1
ATOM 1777 O O . ASN B 1 28 ? 10.461 -21.516 -10.914 1 89.19 28 ASN B O 1
ATOM 1781 N N . ILE B 1 29 ? 12.156 -20.406 -11.812 1 88.06 29 ILE B N 1
ATOM 1782 C CA . ILE B 1 29 ? 12.188 -19.438 -10.719 1 88.06 29 ILE B CA 1
ATOM 1783 C C . ILE B 1 29 ? 10.859 -18.688 -10.648 1 88.06 29 ILE B C 1
ATOM 1785 O O . ILE B 1 29 ? 10.367 -18.391 -9.562 1 88.06 29 ILE B O 1
ATOM 1789 N N . HIS B 1 30 ? 10.32 -18.391 -11.789 1 83.06 30 HIS B N 1
ATOM 1790 C CA . HIS B 1 30 ? 9.039 -17.703 -11.812 1 83.06 30 HIS B CA 1
ATOM 1791 C C . HIS B 1 30 ? 7.945 -18.531 -11.156 1 83.06 30 HIS B C 1
ATOM 1793 O O . HIS B 1 30 ? 7.156 -18.016 -10.359 1 83.06 30 HIS B O 1
ATOM 1799 N N . ASP B 1 31 ? 7.98 -19.766 -11.422 1 81 31 ASP B N 1
ATOM 1800 C CA . ASP B 1 31 ? 6.98 -20.656 -10.852 1 81 31 ASP B CA 1
ATOM 1801 C C . ASP B 1 31 ? 7.16 -20.781 -9.336 1 81 31 ASP B C 1
ATOM 1803 O O . ASP B 1 31 ? 6.18 -20.797 -8.594 1 81 31 ASP B O 1
ATOM 1807 N N . ILE B 1 32 ? 8.344 -20.875 -8.898 1 83.19 32 ILE B N 1
ATOM 1808 C CA . ILE B 1 32 ? 8.648 -20.953 -7.473 1 83.19 32 ILE B CA 1
ATOM 1809 C C . ILE B 1 32 ? 8.141 -19.688 -6.773 1 83.19 32 ILE B C 1
ATOM 1811 O O . ILE B 1 32 ? 7.48 -19.781 -5.734 1 83.19 32 ILE B O 1
ATOM 1815 N N . PHE B 1 33 ? 8.352 -18.594 -7.395 1 84.12 33 PHE B N 1
ATOM 1816 C CA . PHE B 1 33 ? 7.977 -17.312 -6.812 1 84.12 33 PHE B CA 1
ATOM 1817 C C . PHE B 1 33 ? 6.461 -17.188 -6.703 1 84.12 33 PHE B C 1
ATOM 1819 O O . PHE B 1 33 ? 5.938 -16.812 -5.648 1 84.12 33 PHE B O 1
ATOM 1826 N N . VAL B 1 34 ? 5.797 -17.453 -7.754 1 76.19 34 VAL B N 1
ATOM 1827 C CA . VAL B 1 34 ? 4.352 -17.281 -7.809 1 76.19 34 VAL B CA 1
ATOM 1828 C C . VAL B 1 34 ? 3.678 -18.172 -6.77 1 76.19 34 VAL B C 1
ATOM 1830 O O . VAL B 1 34 ? 2.734 -17.75 -6.098 1 76.19 34 VAL B O 1
ATOM 1833 N N . ASN B 1 35 ? 4.137 -19.297 -6.586 1 74.06 35 ASN B N 1
ATOM 1834 C CA . ASN B 1 35 ? 3.566 -20.219 -5.613 1 74.06 35 ASN B CA 1
ATOM 1835 C C . ASN B 1 35 ? 3.836 -19.766 -4.18 1 74.06 35 ASN B C 1
ATOM 1837 O O . ASN B 1 35 ? 2.98 -19.906 -3.307 1 74.06 35 ASN B O 1
ATOM 1841 N N . MET B 1 36 ? 4.984 -19.25 -4.02 1 74.75 36 MET B N 1
ATOM 1842 C CA . MET B 1 36 ? 5.379 -18.781 -2.699 1 74.75 36 MET B CA 1
ATOM 1843 C C . MET B 1 36 ? 4.602 -17.516 -2.328 1 74.75 36 MET B C 1
ATOM 1845 O O . MET B 1 36 ? 4.129 -17.391 -1.198 1 74.75 36 MET B O 1
ATOM 1849 N N . ALA B 1 37 ? 4.523 -16.625 -3.26 1 69.69 37 ALA B N 1
ATOM 1850 C CA . ALA B 1 37 ? 3.949 -15.305 -3.018 1 69.69 37 ALA B CA 1
ATOM 1851 C C . ALA B 1 37 ? 2.475 -15.414 -2.643 1 69.69 37 ALA B C 1
ATOM 1853 O O . ALA B 1 37 ? 1.961 -14.586 -1.882 1 69.69 37 ALA B O 1
ATOM 1854 N N . TYR B 1 38 ? 1.798 -16.406 -3.133 1 60.41 38 TYR B N 1
ATOM 1855 C CA . TYR B 1 38 ? 0.362 -16.484 -2.891 1 60.41 38 TYR B CA 1
ATOM 1856 C C . TYR B 1 38 ? 0.051 -17.516 -1.81 1 60.41 38 TYR B C 1
ATOM 1858 O O . TYR B 1 38 ? -1.106 -17.688 -1.422 1 60.41 38 TYR B O 1
ATOM 1866 N N . GLN B 1 39 ? 0.996 -18.625 -1.563 1 49 39 GLN B N 1
ATOM 1867 C CA . GLN B 1 39 ? 0.687 -19.5 -0.438 1 49 39 GLN B CA 1
ATOM 1868 C C . GLN B 1 39 ? 0.218 -18.703 0.771 1 49 39 GLN B C 1
ATOM 1870 O O . GLN B 1 39 ? -0.474 -19.219 1.644 1 49 39 GLN B O 1
ATOM 1875 N N . HIS B 1 40 ? 0.624 -17.641 0.91 1 39.75 40 HIS B N 1
ATOM 1876 C CA . HIS B 1 40 ? 0.072 -16.828 1.991 1 39.75 40 HIS B CA 1
ATOM 1877 C C . HIS B 1 40 ? -0.817 -15.711 1.447 1 39.75 40 HIS B C 1
ATOM 1879 O O . HIS B 1 40 ? -0.319 -14.68 0.999 1 39.75 40 HIS B O 1
ATOM 1885 N N . PRO B 1 41 ? -1.797 -16.281 0.725 1 37.81 41 PRO B N 1
ATOM 1886 C CA . PRO B 1 41 ? -2.668 -15.195 0.259 1 37.81 41 PRO B CA 1
ATOM 1887 C C . PRO B 1 41 ? -2.453 -13.891 1.029 1 37.81 41 PRO B C 1
ATOM 1889 O O . PRO B 1 41 ? -1.688 -13.031 0.591 1 37.81 41 PRO B O 1
ATOM 1892 N N . MET B 1 42 ? -3.758 -13.305 1.385 1 37.03 42 MET B N 1
ATOM 1893 C CA . MET B 1 42 ? -4.137 -12.031 1.977 1 37.03 42 MET B CA 1
ATOM 1894 C C . MET B 1 42 ? -3.43 -11.812 3.309 1 37.03 42 MET B C 1
ATOM 1896 O O . MET B 1 42 ? -3.938 -11.102 4.18 1 37.03 42 MET B O 1
ATOM 1900 N N . LEU B 1 43 ? -2.805 -12.852 3.73 1 32.75 43 LEU B N 1
ATOM 1901 C CA . LEU B 1 43 ? -2.383 -12.438 5.062 1 32.75 43 LEU B CA 1
ATOM 1902 C C . LEU B 1 43 ? -1.697 -11.078 5.02 1 32.75 43 LEU B C 1
ATOM 1904 O O . LEU B 1 43 ? -0.583 -10.953 4.504 1 32.75 43 LEU B O 1
ATOM 1908 N N . TYR B 1 44 ? -2.369 -10.25 4.41 1 35.31 44 TYR B N 1
ATOM 1909 C CA . TYR B 1 44 ? -2.107 -8.844 4.699 1 35.31 44 TYR B CA 1
ATOM 1910 C C . TYR B 1 44 ? -1.581 -8.672 6.121 1 35.31 44 TYR B C 1
ATOM 1912 O O . TYR B 1 44 ? -2.361 -8.523 7.066 1 35.31 44 TYR B O 1
ATOM 1920 N N . SER B 1 45 ? -0.894 -9.68 6.688 1 31.47 45 SER B N 1
ATOM 1921 C CA . SER B 1 45 ? -0.508 -9.227 8.016 1 31.47 45 SER B CA 1
ATOM 1922 C C . SER B 1 45 ? 0.062 -7.812 7.977 1 31.47 45 SER B C 1
ATOM 1924 O O . SER B 1 45 ? 1.203 -7.609 7.559 1 31.47 45 SER B O 1
ATOM 1926 N N . LEU B 1 46 ? -0.574 -6.988 7.254 1 31.34 46 LEU B N 1
ATOM 1927 C CA . LEU B 1 46 ? -0.07 -5.75 7.836 1 31.34 46 LEU B CA 1
ATOM 1928 C C . LEU B 1 46 ? 0.125 -5.898 9.344 1 31.34 46 LEU B C 1
ATOM 1930 O O . LEU B 1 46 ? -0.797 -5.645 10.117 1 31.34 46 LEU B O 1
ATOM 1934 N N . GLN B 1 47 ? 0.313 -7.133 9.805 1 29.23 47 GLN B N 1
ATOM 1935 C CA . GLN B 1 47 ? 0.443 -7.047 11.258 1 29.23 47 GLN B CA 1
ATOM 1936 C C . GLN B 1 47 ? 1.127 -5.746 11.672 1 29.23 47 GLN B C 1
ATOM 1938 O O . GLN B 1 47 ? 2.119 -5.34 11.062 1 29.23 47 GLN B O 1
ATOM 1943 N N . PRO B 1 48 ? 0.297 -5.035 12.398 1 29.36 48 PRO B N 1
ATOM 1944 C CA . PRO B 1 48 ? 0.994 -3.992 13.156 1 29.36 48 PRO B CA 1
ATOM 1945 C C . PRO B 1 48 ? 2.451 -4.344 13.438 1 29.36 48 PRO B C 1
ATOM 1947 O O . PRO B 1 48 ? 3.305 -3.455 13.5 1 29.36 48 PRO B O 1
ATOM 1950 N N . GLY B 1 49 ? 2.611 -5.473 14.188 1 27.83 49 GLY B N 1
ATOM 1951 C CA . GLY B 1 49 ? 3.809 -5.711 14.977 1 27.83 49 GLY B CA 1
ATOM 1952 C C . GLY B 1 49 ? 5.023 -6.055 14.133 1 27.83 49 GLY B C 1
ATOM 1953 O O . GLY B 1 49 ? 5.008 -7.035 13.383 1 27.83 49 GLY B O 1
ATOM 1954 N N . PHE B 1 50 ? 5.633 -5.098 13.625 1 27.5 50 PHE B N 1
ATOM 1955 C CA . PHE B 1 50 ? 7.031 -5.34 13.297 1 27.5 50 PHE B CA 1
ATOM 1956 C C . PHE B 1 50 ? 7.605 -6.453 14.164 1 27.5 50 PHE B C 1
ATOM 1958 O O . PHE B 1 50 ? 7.852 -6.258 15.352 1 27.5 50 PHE B O 1
ATOM 1965 N N . ASN B 1 51 ? 7.145 -7.613 14.141 1 25.81 51 ASN B N 1
ATOM 1966 C CA . ASN B 1 51 ? 8.109 -8.492 14.789 1 25.81 51 ASN B CA 1
ATOM 1967 C C . ASN B 1 51 ? 9.516 -8.289 14.234 1 25.81 51 ASN B C 1
ATOM 1969 O O . ASN B 1 51 ? 9.703 -8.227 13.016 1 25.81 51 ASN B O 1
ATOM 1973 N N . GLN B 1 52 ? 10.406 -7.871 14.914 1 26.84 52 GLN B N 1
ATOM 1974 C CA . GLN B 1 52 ? 11.844 -7.645 14.852 1 26.84 52 GLN B CA 1
ATOM 1975 C C . GLN B 1 52 ? 12.539 -8.727 14.031 1 26.84 52 GLN B C 1
ATOM 1977 O O . GLN B 1 52 ? 13.609 -8.5 13.469 1 26.84 52 GLN B O 1
ATOM 1982 N N . ASN B 1 53 ? 12.125 -9.953 14.156 1 26.94 53 ASN B N 1
ATOM 1983 C CA . ASN B 1 53 ? 13.141 -10.914 13.758 1 26.94 53 ASN B CA 1
ATOM 1984 C C . ASN B 1 53 ? 13.094 -11.188 12.258 1 26.94 53 ASN B C 1
ATOM 1986 O O . ASN B 1 53 ? 13.703 -12.148 11.773 1 26.94 53 ASN B O 1
ATOM 1990 N N . GLN B 1 54 ? 12 -10.898 11.68 1 31.5 54 GLN B N 1
ATOM 1991 C CA . GLN B 1 54 ? 12.117 -11.32 10.289 1 31.5 54 GLN B CA 1
ATOM 1992 C C . GLN B 1 54 ? 13.125 -10.453 9.539 1 31.5 54 GLN B C 1
ATOM 1994 O O . GLN B 1 54 ? 13.219 -9.25 9.773 1 31.5 54 GLN B O 1
ATOM 1999 N N . TYR B 1 55 ? 14.156 -11.055 9.055 1 31.91 55 TYR B N 1
ATOM 2000 C CA . TYR B 1 55 ? 15.281 -10.484 8.328 1 31.91 55 TYR B CA 1
ATOM 2001 C C . TYR B 1 55 ? 14.805 -9.539 7.23 1 31.91 55 TYR B C 1
ATOM 2003 O O . TYR B 1 55 ? 14.164 -9.969 6.266 1 31.91 55 TYR B O 1
ATOM 2011 N N . TYR B 1 56 ? 14.211 -8.453 7.645 1 37.78 56 TYR B N 1
ATOM 2012 C CA . TYR B 1 56 ? 14.023 -7.332 6.727 1 37.78 56 TYR B CA 1
ATOM 2013 C C . TYR B 1 56 ? 15.289 -7.059 5.93 1 37.78 56 TYR B C 1
ATOM 2015 O O . TYR B 1 56 ? 16.391 -6.996 6.496 1 37.78 56 TYR B O 1
ATOM 2023 N N . ILE B 1 57 ? 15.5 -7.66 4.898 1 40.28 57 ILE B N 1
ATOM 2024 C CA . ILE B 1 57 ? 16.688 -7.301 4.129 1 40.28 57 ILE B CA 1
ATOM 2025 C C . ILE B 1 57 ? 16.641 -5.82 3.76 1 40.28 57 ILE B C 1
ATOM 2027 O O . ILE B 1 57 ? 15.727 -5.383 3.055 1 40.28 57 ILE B O 1
ATOM 2031 N N . ARG B 1 58 ? 16.734 -4.812 4.684 1 41.53 58 ARG B N 1
ATOM 2032 C CA . ARG B 1 58 ? 17.234 -3.562 4.105 1 41.53 58 ARG B CA 1
ATOM 2033 C C . ARG B 1 58 ? 18.328 -3.826 3.09 1 41.53 58 ARG B C 1
ATOM 2035 O O . ARG B 1 58 ? 19.453 -4.184 3.463 1 41.53 58 ARG B O 1
ATOM 2042 N N . GLN B 1 59 ? 18.188 -4.426 2.068 1 42.06 59 GLN B N 1
ATOM 2043 C CA . GLN B 1 59 ? 19.391 -4.496 1.253 1 42.06 59 GLN B CA 1
ATOM 2044 C C . GLN B 1 59 ? 20.016 -3.117 1.072 1 42.06 59 GLN B C 1
ATOM 2046 O O . GLN B 1 59 ? 19.531 -2.309 0.278 1 42.06 59 GLN B O 1
ATOM 2051 N N . GLU B 1 60 ? 20.266 -2.287 2.061 1 44.56 60 GLU B N 1
ATOM 2052 C CA . GLU B 1 60 ? 21.016 -1.038 1.965 1 44.56 60 GLU B CA 1
ATOM 2053 C C . GLU B 1 60 ? 21.734 -0.93 0.626 1 44.56 60 GLU B C 1
ATOM 2055 O O . GLU B 1 60 ? 21.688 0.111 -0.032 1 44.56 60 GLU B O 1
ATOM 2060 N N . GLY B 1 61 ? 22.906 -1.569 0.503 1 46.44 61 GLY B N 1
ATOM 2061 C CA . GLY B 1 61 ? 24.031 -1.145 -0.304 1 46.44 61 GLY B CA 1
ATOM 2062 C C . GLY B 1 61 ? 23.766 -1.227 -1.796 1 46.44 61 GLY B C 1
ATOM 2063 O O . GLY B 1 61 ? 24.344 -0.461 -2.576 1 46.44 61 GLY B O 1
ATOM 2064 N N . ARG B 1 62 ? 23.203 -2.389 -2.357 1 55.28 62 ARG B N 1
ATOM 2065 C CA . ARG B 1 62 ? 23.453 -2.584 -3.781 1 55.28 62 ARG B CA 1
ATOM 2066 C C . ARG B 1 62 ? 22.203 -2.314 -4.605 1 55.28 62 ARG B C 1
ATOM 2068 O O . ARG B 1 62 ? 22.094 -2.764 -5.746 1 55.28 62 ARG B O 1
ATOM 2075 N N . GLN B 1 63 ? 21.078 -1.583 -4.027 1 71.19 63 GLN B N 1
ATOM 2076 C CA . GLN B 1 63 ? 19.938 -1.413 -4.922 1 71.19 63 GLN B CA 1
ATOM 2077 C C . GLN B 1 63 ? 20.109 -0.181 -5.805 1 71.19 63 GLN B C 1
ATOM 2079 O O . GLN B 1 63 ? 20.531 0.876 -5.332 1 71.19 63 GLN B O 1
ATOM 2084 N N . GLN B 1 64 ? 20.047 -0.495 -6.996 1 86.81 64 GLN B N 1
ATOM 2085 C CA . GLN B 1 64 ? 19.953 0.579 -7.977 1 86.81 64 GLN B CA 1
ATOM 2086 C C . GLN B 1 64 ? 18.516 1.068 -8.109 1 86.81 64 GLN B C 1
ATOM 2088 O O . GLN B 1 64 ? 17.578 0.264 -8.156 1 86.81 64 GLN B O 1
ATOM 2093 N N . GLU B 1 65 ? 18.375 2.395 -7.918 1 90.19 65 GLU B N 1
ATOM 2094 C CA . GLU B 1 65 ? 17.031 2.975 -8.039 1 90.19 65 GLU B CA 1
ATOM 2095 C C . GLU B 1 65 ? 16.922 3.855 -9.281 1 90.19 65 GLU B C 1
ATOM 2097 O O . GLU B 1 65 ? 17.844 4.613 -9.594 1 90.19 65 GLU B O 1
ATOM 2102 N N . THR B 1 66 ? 15.859 3.57 -10.023 1 90.75 66 THR B N 1
ATOM 2103 C CA . THR B 1 66 ? 15.547 4.422 -11.172 1 90.75 66 THR B CA 1
ATOM 2104 C C . THR B 1 66 ? 14.25 5.184 -10.93 1 90.75 66 THR B C 1
ATOM 2106 O O . THR B 1 66 ? 13.227 4.594 -10.57 1 90.75 66 THR B O 1
ATOM 2109 N N . TYR B 1 67 ? 14.328 6.461 -11.172 1 92.31 67 TYR B N 1
ATOM 2110 C CA . TYR B 1 67 ? 13.148 7.312 -11.039 1 92.31 67 TYR B CA 1
ATOM 2111 C C . TYR B 1 67 ? 12.117 6.988 -12.109 1 92.31 67 TYR B C 1
ATOM 2113 O O . TYR B 1 67 ? 12.461 6.773 -13.273 1 92.31 67 TYR B O 1
ATOM 2121 N N . LEU B 1 68 ? 10.836 6.945 -11.68 1 89.5 68 LEU B N 1
ATOM 2122 C CA . LEU B 1 68 ? 9.766 6.691 -12.633 1 89.5 68 LEU B CA 1
ATOM 2123 C C . LEU B 1 68 ? 8.922 7.945 -12.852 1 89.5 68 LEU B C 1
ATOM 2125 O O . LEU B 1 68 ? 8.891 8.5 -13.953 1 89.5 68 LEU B O 1
ATOM 2129 N N . ASN B 1 69 ? 8.258 8.469 -11.742 1 88.5 69 ASN B N 1
ATOM 2130 C CA . ASN B 1 69 ? 7.41 9.648 -11.852 1 88.5 69 ASN B CA 1
ATOM 2131 C C . ASN B 1 69 ? 7.082 10.227 -10.477 1 88.5 69 ASN B C 1
ATOM 2133 O O . ASN B 1 69 ? 7.375 9.609 -9.453 1 88.5 69 ASN B O 1
ATOM 2137 N N . GLY B 1 70 ? 6.59 11.461 -10.523 1 92.69 70 GLY B N 1
ATOM 2138 C CA . GLY B 1 70 ? 6.184 12.125 -9.297 1 92.69 70 GLY B CA 1
ATOM 2139 C C . GLY B 1 70 ? 7.086 13.289 -8.922 1 92.69 70 GLY B C 1
ATOM 2140 O O . GLY B 1 70 ? 8.055 13.578 -9.625 1 92.69 70 GLY B O 1
ATOM 2141 N N . ILE B 1 71 ? 6.684 13.922 -7.82 1 94 71 ILE B N 1
ATOM 2142 C CA . ILE B 1 71 ? 7.457 15.047 -7.309 1 94 71 ILE B CA 1
ATOM 2143 C C . ILE B 1 71 ? 8.609 14.531 -6.453 1 94 71 ILE B C 1
ATOM 2145 O O . ILE B 1 71 ? 8.391 13.984 -5.363 1 94 71 ILE B O 1
ATOM 2149 N N . GLN B 1 72 ? 9.781 14.664 -6.863 1 95.44 72 GLN B N 1
ATOM 2150 C CA . GLN B 1 72 ? 10.922 14.148 -6.113 1 95.44 72 GLN B CA 1
ATOM 2151 C C . GLN B 1 72 ? 11.422 15.172 -5.102 1 95.44 72 GLN B C 1
ATOM 2153 O O . GLN B 1 72 ? 11.773 14.82 -3.975 1 95.44 72 GLN B O 1
ATOM 2158 N N . ASN B 1 73 ? 11.453 16.469 -5.555 1 96.94 73 ASN B N 1
ATOM 2159 C CA . ASN B 1 73 ? 11.922 17.531 -4.672 1 96.94 73 ASN B CA 1
ATOM 2160 C C . ASN B 1 73 ? 10.805 18.062 -3.783 1 96.94 73 ASN B C 1
ATOM 2162 O O . ASN B 1 73 ? 9.727 18.422 -4.273 1 96.94 73 ASN B O 1
ATOM 2166 N N . CYS B 1 74 ? 11.109 18.156 -2.561 1 98.12 74 CYS B N 1
ATOM 2167 C CA . CYS B 1 74 ? 10.102 18.594 -1.602 1 98.12 74 CYS B CA 1
ATOM 2168 C C . CYS B 1 74 ? 9.742 20.062 -1.821 1 98.12 74 CYS B C 1
ATOM 2170 O O . CYS B 1 74 ? 10.602 20.938 -1.717 1 98.12 74 CYS B O 1
ATOM 2172 N N . PRO B 1 75 ? 8.438 20.328 -2.008 1 97.69 75 PRO B N 1
ATOM 2173 C CA . PRO B 1 75 ? 8.023 21.719 -2.092 1 97.69 75 PRO B CA 1
ATOM 2174 C C . PRO B 1 75 ? 8.203 22.469 -0.77 1 97.69 75 PRO B C 1
ATOM 2176 O O . PRO B 1 75 ? 8.312 21.844 0.286 1 97.69 75 PRO B O 1
ATOM 2179 N N . ASN B 1 76 ? 8.172 23.828 -0.849 1 97 76 ASN B N 1
ATOM 2180 C CA . ASN B 1 76 ? 8.375 24.625 0.352 1 97 76 ASN B CA 1
ATOM 2181 C C . ASN B 1 76 ? 7.125 24.656 1.229 1 97 76 ASN B C 1
ATOM 2183 O O . ASN B 1 76 ? 7.211 24.906 2.432 1 97 76 ASN B O 1
ATOM 2187 N N . SER B 1 77 ? 6.004 24.547 0.567 1 97.44 77 SER B N 1
ATOM 2188 C CA . SER B 1 77 ? 4.715 24.594 1.249 1 97.44 77 SER B CA 1
ATOM 2189 C C . SER B 1 77 ? 3.611 23.984 0.388 1 97.44 77 SER B C 1
ATOM 2191 O O . SER B 1 77 ? 3.857 23.578 -0.75 1 97.44 77 SER B O 1
ATOM 2193 N N . GLN B 1 78 ? 2.383 23.875 0.977 1 96.62 78 GLN B N 1
ATOM 2194 C CA . GLN B 1 78 ? 1.231 23.406 0.218 1 96.62 78 GLN B CA 1
ATOM 2195 C C . GLN B 1 78 ? 0.918 24.344 -0.95 1 96.62 78 GLN B C 1
ATOM 2197 O O . GLN B 1 78 ? 0.47 23.891 -2.006 1 96.62 78 GLN B O 1
ATOM 2202 N N . THR B 1 79 ? 1.133 25.625 -0.749 1 94.25 79 THR B N 1
ATOM 2203 C CA . THR B 1 79 ? 0.823 26.594 -1.798 1 94.25 79 THR B CA 1
ATOM 2204 C C . THR B 1 79 ? 1.736 26.391 -3.004 1 94.25 79 THR B C 1
ATOM 2206 O O . THR B 1 79 ? 1.382 26.75 -4.125 1 94.25 79 THR B O 1
ATOM 2209 N N . ASN B 1 80 ? 2.861 25.75 -2.84 1 94.88 80 ASN B N 1
ATOM 2210 C CA . ASN B 1 80 ? 3.83 25.5 -3.904 1 94.88 80 ASN B CA 1
ATOM 2211 C C . ASN B 1 80 ? 3.559 24.188 -4.621 1 94.88 80 ASN B C 1
ATOM 2213 O O . ASN B 1 80 ? 4.242 23.844 -5.594 1 94.88 80 ASN B O 1
ATOM 2217 N N . LEU B 1 81 ? 2.629 23.281 -4.23 1 92.88 81 LEU B N 1
ATOM 2218 C CA . LEU B 1 81 ? 2.279 22.016 -4.887 1 92.88 81 LEU B CA 1
ATOM 2219 C C . LEU B 1 81 ? 1.539 22.281 -6.195 1 92.88 81 LEU B C 1
ATOM 2221 O O . LEU B 1 81 ? 1.599 21.453 -7.117 1 92.88 81 LEU B O 1
ATOM 2225 N N . ASN B 1 82 ? 0.965 23.422 -6.449 1 86.69 82 ASN B N 1
ATOM 2226 C CA . ASN B 1 82 ? 0.187 23.719 -7.645 1 86.69 82 ASN B CA 1
ATOM 2227 C C . ASN B 1 82 ? -0.799 22.609 -7.973 1 86.69 82 ASN B C 1
ATOM 2229 O O . ASN B 1 82 ? -0.749 22.031 -9.062 1 86.69 82 ASN B O 1
ATOM 2233 N N . VAL B 1 83 ? -1.709 22.344 -7.102 1 92.38 83 VAL B N 1
ATOM 2234 C CA . VAL B 1 83 ? -2.646 21.219 -7.188 1 92.38 83 VAL B CA 1
ATOM 2235 C C . VAL B 1 83 ? -3.775 21.562 -8.156 1 92.38 83 VAL B C 1
ATOM 2237 O O . VAL B 1 83 ? -4.375 22.641 -8.062 1 92.38 83 VAL B O 1
ATOM 2240 N N . THR B 1 84 ? -4.023 20.688 -9.125 1 90.5 84 THR B N 1
ATOM 2241 C CA . THR B 1 84 ? -5.141 20.797 -10.055 1 90.5 84 THR B CA 1
ATOM 2242 C C . THR B 1 84 ? -6.078 19.609 -9.922 1 90.5 84 THR B C 1
ATOM 2244 O O . THR B 1 84 ? -5.809 18.672 -9.148 1 90.5 84 THR B O 1
ATOM 2247 N N . ILE B 1 85 ? -7.203 19.594 -10.648 1 89.75 85 ILE B N 1
ATOM 2248 C CA . ILE B 1 85 ? -8.219 18.547 -10.57 1 89.75 85 ILE B CA 1
ATOM 2249 C C . ILE B 1 85 ? -7.656 17.25 -11.141 1 89.75 85 ILE B C 1
ATOM 2251 O O . ILE B 1 85 ? -8.156 16.172 -10.836 1 89.75 85 ILE B O 1
ATOM 2255 N N . THR B 1 86 ? -6.578 17.281 -11.891 1 89.19 86 THR B N 1
ATOM 2256 C CA . THR B 1 86 ? -6.035 16.094 -12.531 1 89.19 86 THR B CA 1
ATOM 2257 C C . THR B 1 86 ? -4.781 15.609 -11.805 1 89.19 86 THR B C 1
ATOM 2259 O O . THR B 1 86 ? -4.195 14.594 -12.18 1 89.19 86 THR B O 1
ATOM 2262 N N . SER B 1 87 ? -4.387 16.359 -10.758 1 90.88 87 SER B N 1
ATOM 2263 C CA . SER B 1 87 ? -3.186 15.961 -10.031 1 90.88 87 SER B CA 1
ATOM 2264 C C . SER B 1 87 ? -3.383 14.633 -9.32 1 90.88 87 SER B C 1
ATOM 2266 O O . SER B 1 87 ? -4.391 14.43 -8.633 1 90.88 87 SER B O 1
ATOM 2268 N N . PRO B 1 88 ? -2.455 13.703 -9.555 1 92.44 88 PRO B N 1
ATOM 2269 C CA . PRO B 1 88 ? -2.559 12.453 -8.805 1 92.44 88 PRO B CA 1
ATOM 2270 C C . PRO B 1 88 ? -2.389 12.648 -7.297 1 92.44 88 PRO B C 1
ATOM 2272 O O . PRO B 1 88 ? -1.863 13.68 -6.863 1 92.44 88 PRO B O 1
ATOM 2275 N N . LEU B 1 89 ? -2.871 11.766 -6.523 1 94.69 89 LEU B N 1
ATOM 2276 C CA . LEU B 1 89 ? -2.824 11.844 -5.07 1 94.69 89 LEU B CA 1
ATOM 2277 C C . LEU B 1 89 ? -1.396 12.062 -4.582 1 94.69 89 LEU B C 1
ATOM 2279 O O . LEU B 1 89 ? -1.168 12.828 -3.637 1 94.69 89 LEU B O 1
ATOM 2283 N N . SER B 1 90 ? -0.377 11.43 -5.227 1 95.81 90 SER B N 1
ATOM 2284 C CA . SER B 1 90 ? 1.022 11.508 -4.824 1 95.81 90 SER B CA 1
ATOM 2285 C C . SER B 1 90 ? 1.544 12.938 -4.922 1 95.81 90 SER B C 1
ATOM 2287 O O . SER B 1 90 ? 2.551 13.281 -4.297 1 95.81 90 SER B O 1
ATOM 2289 N N . GLU B 1 91 ? 0.818 13.758 -5.684 1 95.56 91 GLU B N 1
ATOM 2290 C CA . GLU B 1 91 ? 1.262 15.133 -5.91 1 95.56 91 GLU B CA 1
ATOM 2291 C C . GLU B 1 91 ? 0.36 16.125 -5.188 1 95.56 91 GLU B C 1
ATOM 2293 O O . GLU B 1 91 ? 0.56 17.344 -5.289 1 95.56 91 GLU B O 1
ATOM 2298 N N . ARG B 1 92 ? -0.61 15.617 -4.512 1 96.69 92 ARG B N 1
ATOM 2299 C CA . ARG B 1 92 ? -1.518 16.453 -3.734 1 96.69 92 ARG B CA 1
ATOM 2300 C C . ARG B 1 92 ? -1.342 16.203 -2.238 1 96.69 92 ARG B C 1
ATOM 2302 O O . ARG B 1 92 ? -1.825 16.984 -1.415 1 96.69 92 ARG B O 1
ATOM 2309 N N . ALA B 1 93 ? -0.716 15.094 -1.901 1 97.94 93 ALA B N 1
ATOM 2310 C CA . ALA B 1 93 ? -0.545 14.727 -0.499 1 97.94 93 ALA B CA 1
ATOM 2311 C C . ALA B 1 93 ? 0.318 15.75 0.236 1 97.94 93 ALA B C 1
ATOM 2313 O O . ALA B 1 93 ? 1.219 16.344 -0.355 1 97.94 93 ALA B O 1
ATOM 2314 N N . THR B 1 94 ? 0.036 15.938 1.539 1 98.62 94 THR B N 1
ATOM 2315 C CA . THR B 1 94 ? 0.887 16.812 2.344 1 98.62 94 THR B CA 1
ATOM 2316 C C . THR B 1 94 ? 2.252 16.156 2.578 1 98.62 94 THR B C 1
ATOM 2318 O O . THR B 1 94 ? 3.164 16.797 3.102 1 98.62 94 THR B O 1
ATOM 2321 N N . CYS B 1 95 ? 2.363 14.906 2.279 1 98.62 95 CYS B N 1
ATOM 2322 C CA . CYS B 1 95 ? 3.611 14.172 2.117 1 98.62 95 CYS B CA 1
ATOM 2323 C C . CYS B 1 95 ? 3.738 13.609 0.705 1 98.62 95 CYS B C 1
ATOM 2325 O O . CYS B 1 95 ? 3.561 12.414 0.49 1 98.62 95 CYS B O 1
ATOM 2327 N N . PRO B 1 96 ? 4.086 14.508 -0.25 1 98.44 96 PRO B N 1
ATOM 2328 C CA . PRO B 1 96 ? 4.195 14.008 -1.623 1 98.44 96 PRO B CA 1
ATOM 2329 C C . PRO B 1 96 ? 5.199 12.867 -1.76 1 98.44 96 PRO B C 1
ATOM 2331 O O . PRO B 1 96 ? 6.121 12.75 -0.945 1 98.44 96 PRO B O 1
ATOM 2334 N N . PHE B 1 97 ? 4.949 12.055 -2.73 1 96 97 PHE B N 1
ATOM 2335 C CA . PHE B 1 97 ? 5.844 10.922 -2.949 1 96 97 PHE B CA 1
ATOM 2336 C C . PHE B 1 97 ? 5.977 10.617 -4.438 1 96 97 PHE B C 1
ATOM 2338 O O . PHE B 1 97 ? 5.148 11.047 -5.242 1 96 97 PHE B O 1
ATOM 2345 N N . TYR B 1 98 ? 7.047 10.023 -4.746 1 93.31 98 TYR B N 1
ATOM 2346 C CA . TYR B 1 98 ? 7.344 9.656 -6.125 1 93.31 98 TYR B CA 1
ATOM 2347 C C . TYR B 1 98 ? 7.676 8.18 -6.238 1 93.31 98 TYR B C 1
ATOM 2349 O O . TYR B 1 98 ? 7.895 7.504 -5.23 1 93.31 98 TYR B O 1
ATOM 2357 N N . PHE B 1 99 ? 7.594 7.691 -7.449 1 90.06 99 PHE B N 1
ATOM 2358 C CA . PHE B 1 99 ? 7.781 6.262 -7.668 1 90.06 99 PHE B CA 1
ATOM 2359 C C . PHE B 1 99 ? 9.148 5.984 -8.281 1 90.06 99 PHE B C 1
ATOM 2361 O O . PHE B 1 99 ? 9.633 6.754 -9.109 1 90.06 99 PHE B O 1
ATOM 2368 N N . VAL B 1 100 ? 9.695 4.855 -7.781 1 89.75 100 VAL B N 1
ATOM 2369 C CA . VAL B 1 100 ? 10.984 4.395 -8.281 1 89.75 100 VAL B CA 1
ATOM 2370 C C . VAL B 1 100 ? 10.914 2.908 -8.617 1 89.75 100 VAL B C 1
ATOM 2372 O O . VAL B 1 100 ? 10.047 2.193 -8.102 1 89.75 100 VAL B O 1
ATOM 2375 N N . SER B 1 101 ? 11.68 2.531 -9.484 1 86.25 101 SER B N 1
ATOM 2376 C CA . SER B 1 101 ? 11.961 1.115 -9.703 1 86.25 101 SER B CA 1
ATOM 2377 C C . SER B 1 101 ? 13.25 0.697 -9.008 1 86.25 101 SER B C 1
ATOM 2379 O O . SER B 1 101 ? 14.32 1.249 -9.281 1 86.25 101 SER B O 1
ATOM 2381 N N . THR B 1 102 ? 13.172 -0.198 -8.109 1 87.56 102 THR B N 1
ATOM 2382 C CA . THR B 1 102 ? 14.367 -0.702 -7.438 1 87.56 102 THR B CA 1
ATOM 2383 C C . THR B 1 102 ? 14.828 -2.016 -8.062 1 87.56 102 THR B C 1
ATOM 2385 O O . THR B 1 102 ? 14.008 -2.867 -8.406 1 87.56 102 THR B O 1
ATOM 2388 N N . PHE B 1 103 ? 16.156 -2.078 -8.289 1 87.06 103 PHE B N 1
ATOM 2389 C CA . PHE B 1 103 ? 16.734 -3.271 -8.891 1 87.06 103 PHE B CA 1
ATOM 2390 C C . PHE B 1 103 ? 17.719 -3.936 -7.938 1 87.06 103 PHE B C 1
ATOM 2392 O O . PHE B 1 103 ? 18.562 -3.262 -7.34 1 87.06 103 PHE B O 1
ATOM 2399 N N . ASP B 1 104 ? 17.594 -5.188 -7.738 1 88.06 104 ASP B N 1
ATOM 2400 C CA . ASP B 1 104 ? 18.5 -6.055 -7 1 88.06 104 ASP B CA 1
ATOM 2401 C C . ASP B 1 104 ? 18.703 -7.387 -7.723 1 88.06 104 ASP B C 1
ATOM 2403 O O . ASP B 1 104 ? 17.766 -8.188 -7.824 1 88.06 104 ASP B O 1
ATOM 2407 N N . ALA B 1 105 ? 19.891 -7.625 -8.195 1 86 105 ALA B N 1
ATOM 2408 C CA . ALA B 1 105 ? 20.203 -8.805 -9 1 86 105 ALA B CA 1
ATOM 2409 C C . ALA B 1 105 ? 20.078 -10.078 -8.164 1 86 105 ALA B C 1
ATOM 2411 O O . ALA B 1 105 ? 19.984 -11.18 -8.711 1 86 105 ALA B O 1
ATOM 2412 N N . ARG B 1 106 ? 20.078 -9.969 -6.895 1 89 106 ARG B N 1
ATOM 2413 C CA . ARG B 1 106 ? 20.047 -11.141 -6.023 1 89 106 ARG B CA 1
ATOM 2414 C C . ARG B 1 106 ? 18.625 -11.492 -5.613 1 89 106 ARG B C 1
ATOM 2416 O O . ARG B 1 106 ? 18.406 -12.43 -4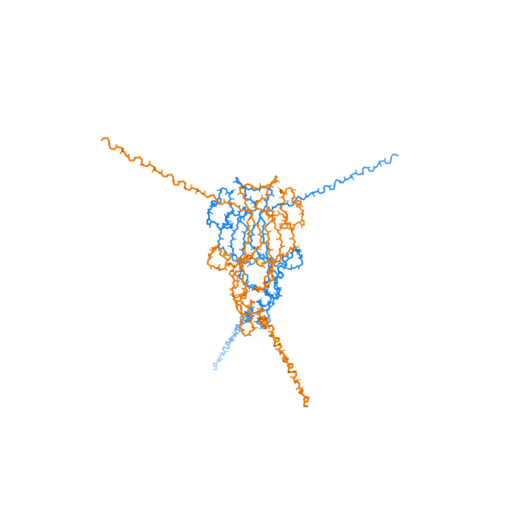.848 1 89 106 ARG B O 1
ATOM 2423 N N . ARG B 1 107 ? 17.703 -10.703 -6.18 1 89.06 107 ARG B N 1
ATOM 2424 C CA . ARG B 1 107 ? 16.312 -10.852 -5.773 1 89.06 107 ARG B CA 1
ATOM 2425 C C . ARG B 1 107 ? 15.438 -11.25 -6.957 1 89.06 107 ARG B C 1
ATOM 2427 O O . ARG B 1 107 ? 15.742 -10.914 -8.102 1 89.06 107 ARG B O 1
ATOM 2434 N N . TYR B 1 108 ? 14.406 -12.031 -6.629 1 84.69 108 TYR B N 1
ATOM 2435 C CA . TYR B 1 108 ? 13.32 -12.25 -7.582 1 84.69 108 TYR B CA 1
ATOM 2436 C C . TYR B 1 108 ? 11.977 -11.875 -6.977 1 84.69 108 TYR B C 1
ATOM 2438 O O . TYR B 1 108 ? 11.609 -12.359 -5.902 1 84.69 108 TYR B O 1
ATOM 2446 N N . PRO B 1 109 ? 11.172 -11.031 -7.641 1 86.44 109 PRO B N 1
ATOM 2447 C CA . PRO B 1 109 ? 11.547 -10.328 -8.867 1 86.44 109 PRO B CA 1
ATOM 2448 C C . PRO B 1 109 ? 12.664 -9.312 -8.648 1 86.44 109 PRO B C 1
ATOM 2450 O O . PRO B 1 109 ? 12.781 -8.742 -7.566 1 86.44 109 PRO B O 1
ATOM 2453 N N . GLN B 1 110 ? 13.375 -9.07 -9.703 1 86.94 110 GLN B N 1
ATOM 2454 C CA . GLN B 1 110 ? 14.547 -8.219 -9.57 1 86.94 110 GLN B CA 1
ATOM 2455 C C . GLN B 1 110 ? 14.164 -6.746 -9.516 1 86.94 110 GLN B C 1
ATOM 2457 O O . GLN B 1 110 ? 14.898 -5.926 -8.961 1 86.94 110 GLN B O 1
ATOM 2462 N N . ARG B 1 111 ? 13.086 -6.438 -10.148 1 86.06 111 ARG B N 1
ATOM 2463 C CA . ARG B 1 111 ? 12.609 -5.059 -10.164 1 86.06 111 ARG B CA 1
ATOM 2464 C C . ARG B 1 111 ? 11.305 -4.926 -9.391 1 86.06 111 ARG B C 1
ATOM 2466 O O . ARG B 1 111 ? 10.383 -5.727 -9.578 1 86.06 111 ARG B O 1
ATOM 2473 N N . ILE B 1 112 ? 11.328 -3.943 -8.508 1 85.75 112 ILE B N 1
ATOM 2474 C CA . ILE B 1 112 ? 10.133 -3.643 -7.723 1 85.75 112 ILE B CA 1
ATOM 2475 C C . ILE B 1 112 ? 9.852 -2.145 -7.773 1 85.75 112 ILE B C 1
ATOM 2477 O O . ILE B 1 112 ? 10.75 -1.326 -7.578 1 85.75 112 ILE B O 1
ATOM 2481 N N . THR B 1 113 ? 8.633 -1.828 -8.156 1 86.94 113 THR B N 1
ATOM 2482 C CA . THR B 1 113 ? 8.203 -0.436 -8.109 1 86.94 113 THR B CA 1
ATOM 2483 C C . THR B 1 113 ? 7.758 -0.056 -6.703 1 86.94 113 THR B C 1
ATOM 2485 O O . THR B 1 113 ? 6.93 -0.747 -6.102 1 86.94 113 THR B O 1
ATOM 2488 N N . GLU B 1 114 ? 8.32 0.983 -6.207 1 89.62 114 GLU B N 1
ATOM 2489 C CA . GLU B 1 114 ? 7.984 1.436 -4.859 1 89.62 114 GLU B CA 1
ATOM 2490 C C . GLU B 1 114 ? 7.93 2.959 -4.785 1 89.62 114 GLU B C 1
ATOM 2492 O O . GLU B 1 114 ? 8.289 3.645 -5.746 1 89.62 114 GLU B O 1
ATOM 2497 N N . ALA B 1 115 ? 7.387 3.449 -3.688 1 91 115 ALA B N 1
ATOM 2498 C CA . ALA B 1 115 ? 7.289 4.887 -3.455 1 91 115 ALA B CA 1
ATOM 2499 C C . ALA B 1 115 ? 8.438 5.379 -2.578 1 91 115 ALA B C 1
ATOM 2501 O O . ALA B 1 115 ? 9.102 4.586 -1.909 1 91 115 ALA B O 1
ATOM 2502 N N . ARG B 1 116 ? 8.75 6.664 -2.734 1 94.56 116 ARG B N 1
ATOM 2503 C CA . ARG B 1 116 ? 9.648 7.387 -1.839 1 94.56 116 ARG B CA 1
ATOM 2504 C C . ARG B 1 116 ? 9.023 8.703 -1.384 1 94.56 116 ARG B C 1
ATOM 2506 O O . ARG B 1 116 ? 8.398 9.406 -2.178 1 94.56 116 ARG B O 1
ATOM 2513 N N . CYS B 1 117 ? 9.195 9.008 -0.096 1 97.75 117 CYS B N 1
ATOM 2514 C CA . CYS B 1 117 ? 8.695 10.281 0.401 1 97.75 117 CYS B CA 1
ATOM 2515 C C . CYS B 1 117 ? 9.562 11.438 -0.07 1 97.75 117 CYS B C 1
ATOM 2517 O O . CYS B 1 117 ? 10.789 11.398 0.069 1 97.75 117 CYS B O 1
ATOM 2519 N N . SER B 1 118 ? 8.938 12.5 -0.512 1 98.12 118 SER B N 1
ATOM 2520 C CA . SER B 1 118 ? 9.664 13.656 -1.022 1 98.12 118 SER B CA 1
ATOM 2521 C C . SER B 1 118 ? 10.125 14.57 0.113 1 98.12 118 SER B C 1
ATOM 2523 O O . SER B 1 118 ? 11.094 15.312 -0.035 1 98.12 118 SER B O 1
ATOM 2525 N N . CYS B 1 119 ? 9.453 14.531 1.208 1 98.44 119 CYS B N 1
ATOM 2526 C CA . CYS B 1 119 ? 9.688 15.461 2.307 1 98.44 119 CYS B CA 1
ATOM 2527 C C . CYS B 1 119 ? 9.938 14.711 3.611 1 98.44 119 CYS B C 1
ATOM 2529 O O . CYS B 1 119 ? 9.469 13.578 3.783 1 98.44 119 CYS B O 1
ATOM 2531 N N . ILE B 1 120 ? 10.68 15.328 4.496 1 98.12 120 ILE B N 1
ATOM 2532 C CA . ILE B 1 120 ? 10.875 14.812 5.848 1 98.12 120 ILE B CA 1
ATOM 2533 C C . ILE B 1 120 ? 9.742 15.297 6.75 1 98.12 120 ILE B C 1
ATOM 2535 O O . ILE B 1 120 ? 9.164 14.516 7.508 1 98.12 120 ILE B O 1
ATOM 2539 N N . GLN B 1 121 ? 9.438 16.609 6.594 1 98.56 121 GLN B N 1
ATOM 2540 C CA . GLN B 1 121 ? 8.344 17.219 7.352 1 98.56 121 GLN B CA 1
ATOM 2541 C C . GLN B 1 121 ? 7.098 17.359 6.488 1 98.56 121 GLN B C 1
ATOM 2543 O O . GLN B 1 121 ? 7.191 17.594 5.281 1 98.56 121 GLN B O 1
ATOM 2548 N N . CYS B 1 122 ? 5.93 17.281 7.133 1 98.69 122 CYS B N 1
ATOM 2549 C CA . CYS B 1 122 ? 4.68 17.453 6.398 1 98.69 122 CYS B CA 1
ATOM 2550 C C . CYS B 1 122 ? 4.539 18.875 5.887 1 98.69 122 CYS B C 1
ATOM 2552 O O . CYS B 1 122 ? 4.902 19.828 6.582 1 98.69 122 CYS B O 1
ATOM 2554 N N . LEU B 1 123 ? 3.975 18.969 4.742 1 98.56 123 LEU B N 1
ATOM 2555 C CA . LEU B 1 123 ? 3.695 20.297 4.215 1 98.56 123 LEU B CA 1
ATOM 2556 C C . LEU B 1 123 ? 2.559 20.953 4.984 1 98.56 123 LEU B C 1
ATOM 2558 O O . LEU B 1 123 ? 1.545 20.312 5.273 1 98.56 123 LEU B O 1
ATOM 2562 N N . GLU B 1 124 ? 2.744 22.141 5.328 1 97.12 124 GLU B N 1
ATOM 2563 C CA . GLU B 1 124 ? 1.699 23.016 5.844 1 97.12 124 GLU B CA 1
ATOM 2564 C C . GLU B 1 124 ? 1.348 24.109 4.836 1 97.12 124 GLU B C 1
ATOM 2566 O O . GLU B 1 124 ? 1.973 24.203 3.777 1 97.12 124 GLU B O 1
ATOM 2571 N N . TYR B 1 125 ? 0.344 24.891 5.156 1 95.12 125 TYR B N 1
ATOM 2572 C CA . TYR B 1 125 ? -0.138 25.859 4.191 1 95.12 125 TYR B CA 1
AT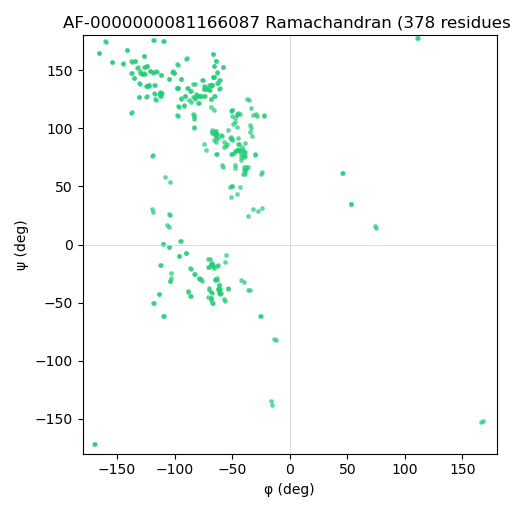OM 2573 C C . TYR B 1 125 ? 0.989 26.797 3.742 1 95.12 125 TYR B C 1
ATOM 2575 O O . TYR B 1 125 ? 1.173 27.016 2.543 1 95.12 125 TYR B O 1
ATOM 2583 N N . HIS B 1 126 ? 1.782 27.344 4.641 1 95.12 126 HIS B N 1
ATOM 2584 C CA . HIS B 1 126 ? 2.836 28.281 4.281 1 95.12 126 HIS B CA 1
ATOM 2585 C C . HIS B 1 126 ? 4.207 27.766 4.695 1 95.12 126 HIS B C 1
ATOM 2587 O O . HIS B 1 126 ? 5.121 28.547 4.969 1 95.12 126 HIS B O 1
ATOM 2593 N N . GLY B 1 127 ? 4.426 26.484 4.723 1 97.12 127 GLY B N 1
ATOM 2594 C CA . GLY B 1 127 ? 5.719 25.938 5.109 1 97.12 127 GLY B CA 1
ATOM 2595 C C . GLY B 1 127 ? 5.684 24.453 5.398 1 97.12 127 GLY B C 1
ATOM 2596 O O . GLY B 1 127 ? 4.879 23.719 4.82 1 97.12 127 GLY B O 1
ATOM 2597 N N . LEU B 1 128 ? 6.656 24.078 6.285 1 98.06 128 LEU B N 1
ATOM 2598 C CA . LEU B 1 128 ? 6.781 22.703 6.727 1 98.06 128 LEU B CA 1
ATOM 2599 C C . LEU B 1 128 ? 6.422 22.562 8.203 1 98.06 128 LEU B C 1
ATOM 2601 O O . LEU B 1 128 ? 6.672 23.469 8.992 1 98.06 128 LEU B O 1
ATOM 2605 N N . SER B 1 129 ? 5.852 21.438 8.492 1 97.69 129 SER B N 1
ATOM 2606 C CA . SER B 1 129 ? 5.469 21.188 9.875 1 97.69 129 SER B CA 1
ATOM 2607 C C . SER B 1 129 ? 6.691 21.078 10.781 1 97.69 129 SER B C 1
ATOM 2609 O O . SER B 1 129 ? 7.699 20.469 10.398 1 97.69 129 SER B O 1
ATOM 2611 N N . HIS B 1 130 ? 6.605 21.547 11.969 1 95.25 130 HIS B N 1
ATOM 2612 C CA . HIS B 1 130 ? 7.664 21.391 12.961 1 95.25 130 HIS B CA 1
ATOM 2613 C C . HIS B 1 130 ? 7.395 20.203 13.875 1 95.25 130 HIS B C 1
ATOM 2615 O O . HIS B 1 130 ? 8.266 19.797 14.648 1 95.25 130 HIS B O 1
ATOM 2621 N N . ARG B 1 131 ? 6.242 19.656 13.781 1 93.5 131 ARG B N 1
ATOM 2622 C CA . ARG B 1 131 ? 5.832 18.625 14.734 1 93.5 131 ARG B CA 1
ATOM 2623 C C . ARG B 1 131 ? 5.672 17.266 14.047 1 93.5 131 ARG B C 1
ATOM 2625 O O . ARG B 1 131 ? 6.066 16.234 14.594 1 93.5 131 ARG B O 1
ATOM 2632 N N . ASN B 1 132 ? 5.066 17.359 12.875 1 97.56 132 ASN B N 1
ATOM 2633 C CA . ASN B 1 132 ? 4.715 16.125 12.18 1 97.56 132 ASN B CA 1
ATOM 2634 C C . ASN B 1 132 ? 5.719 15.797 11.086 1 97.56 132 ASN B C 1
ATOM 2636 O O . ASN B 1 132 ? 6.293 16.688 10.461 1 97.56 132 ASN B O 1
ATOM 2640 N N . LYS B 1 133 ? 5.934 14.539 10.852 1 98.12 133 LYS B N 1
ATOM 2641 C CA . LYS B 1 133 ? 6.891 14.086 9.852 1 98.12 133 LYS B CA 1
ATOM 2642 C C . LYS B 1 133 ? 6.223 13.172 8.828 1 98.12 133 LYS B C 1
ATOM 2644 O O . LYS B 1 133 ? 5.207 12.539 9.117 1 98.12 133 LYS B O 1
ATOM 2649 N N . CYS B 1 134 ? 6.801 13.148 7.621 1 98.56 134 CYS B N 1
ATOM 2650 C CA . CYS B 1 134 ? 6.387 12.203 6.59 1 98.56 134 CYS B CA 1
ATOM 2651 C C . CYS B 1 134 ? 6.984 10.828 6.84 1 98.56 134 CYS B C 1
ATOM 2653 O O . CYS B 1 134 ? 8.211 10.672 6.871 1 98.56 134 CYS B O 1
ATOM 2655 N N . GLU B 1 135 ? 6.117 9.867 6.965 1 97.31 135 GLU B N 1
ATOM 2656 C CA . GLU B 1 135 ? 6.555 8.5 7.23 1 97.31 135 GLU B CA 1
ATOM 2657 C C . GLU B 1 135 ? 6.16 7.562 6.094 1 97.31 135 GLU B C 1
ATOM 2659 O O . GLU B 1 135 ? 5.051 7.656 5.562 1 97.31 135 GLU B O 1
ATOM 2664 N N . PRO B 1 136 ? 7.082 6.711 5.738 1 95.81 136 PRO B N 1
ATOM 2665 C CA . PRO B 1 136 ? 6.758 5.734 4.695 1 95.81 136 PRO B CA 1
ATOM 2666 C C . PRO B 1 136 ? 5.711 4.719 5.141 1 95.81 136 PRO B C 1
ATOM 2668 O O . PRO B 1 136 ? 5.711 4.293 6.297 1 95.81 136 PRO B O 1
ATOM 2671 N N . VAL B 1 137 ? 4.785 4.457 4.23 1 92.56 137 VAL B N 1
ATOM 2672 C CA . VAL B 1 137 ? 3.842 3.355 4.414 1 92.56 137 VAL B CA 1
ATOM 2673 C C . VAL B 1 137 ? 4.363 2.105 3.713 1 92.56 137 VAL B C 1
ATOM 2675 O O . VAL B 1 137 ? 4.59 2.115 2.5 1 92.56 137 VAL B O 1
ATOM 2678 N N . TYR B 1 138 ? 4.445 1.02 4.48 1 87.19 138 TYR B N 1
ATOM 2679 C CA . TYR B 1 138 ? 5.043 -0.19 3.924 1 87.19 138 TYR B CA 1
ATOM 2680 C C . TYR B 1 138 ? 4.016 -1.313 3.84 1 87.19 138 TYR B C 1
ATOM 2682 O O . TYR B 1 138 ? 3.076 -1.365 4.637 1 87.19 138 TYR B O 1
ATOM 2690 N N . ARG B 1 139 ? 4.301 -2.086 2.842 1 82.69 139 ARG B N 1
ATOM 2691 C CA . ARG B 1 139 ? 3.643 -3.385 2.73 1 82.69 139 ARG B CA 1
ATOM 2692 C C . ARG B 1 139 ? 4.664 -4.512 2.668 1 82.69 139 ARG B C 1
ATOM 2694 O O . ARG B 1 139 ? 5.668 -4.41 1.959 1 82.69 139 ARG B O 1
ATOM 2701 N N . ASP B 1 140 ? 4.359 -5.547 3.379 1 78.19 140 ASP B N 1
ATOM 2702 C CA . ASP B 1 140 ? 5.234 -6.715 3.318 1 78.19 140 ASP B CA 1
ATOM 2703 C C . ASP B 1 140 ? 4.93 -7.562 2.084 1 78.19 140 ASP B C 1
ATOM 2705 O O . ASP B 1 140 ? 3.777 -7.926 1.84 1 78.19 140 ASP B O 1
ATOM 2709 N N . VAL B 1 141 ? 6.02 -7.848 1.368 1 80.25 141 VAL B N 1
ATOM 2710 C CA . VAL B 1 141 ? 5.859 -8.75 0.234 1 80.25 141 VAL B CA 1
ATOM 2711 C C . VAL B 1 141 ? 6.918 -9.852 0.295 1 80.25 141 VAL B C 1
ATOM 2713 O O . VAL B 1 141 ? 7.992 -9.656 0.867 1 80.25 141 VAL B O 1
ATOM 2716 N N . LYS B 1 142 ? 6.508 -10.984 -0.225 1 78.94 142 LYS B N 1
ATOM 2717 C CA . LYS B 1 142 ? 7.484 -12.062 -0.307 1 78.94 142 LYS B CA 1
ATOM 2718 C C . LYS B 1 142 ? 8.352 -11.93 -1.558 1 78.94 142 LYS B C 1
ATOM 2720 O O . LYS B 1 142 ? 7.848 -11.586 -2.631 1 78.94 142 LYS B O 1
ATOM 2725 N N . VAL B 1 143 ? 9.609 -12.18 -1.364 1 83.75 143 VAL B N 1
ATOM 2726 C CA . VAL B 1 143 ? 10.555 -12.219 -2.477 1 83.75 143 VAL B CA 1
ATOM 2727 C C . VAL B 1 143 ? 11.461 -13.438 -2.346 1 83.75 143 VAL B C 1
ATOM 2729 O O . VAL B 1 143 ? 11.492 -14.086 -1.295 1 83.75 143 VAL B O 1
ATOM 2732 N N . LEU B 1 144 ? 12.023 -13.828 -3.48 1 86.12 144 LEU B N 1
ATOM 2733 C CA . LEU B 1 144 ? 13.07 -14.844 -3.467 1 86.12 144 LEU B CA 1
ATOM 2734 C C . LEU B 1 144 ? 14.453 -14.195 -3.514 1 86.12 144 LEU B C 1
ATOM 2736 O O . LEU B 1 144 ? 14.68 -13.266 -4.289 1 86.12 144 LEU B O 1
ATOM 2740 N N . VAL B 1 145 ? 15.391 -14.672 -2.658 1 90.56 145 VAL B N 1
ATOM 2741 C CA . VAL B 1 145 ? 16.734 -14.109 -2.598 1 90.56 145 VAL B CA 1
ATOM 2742 C C . VAL B 1 145 ? 17.766 -15.219 -2.812 1 90.56 145 VAL B C 1
ATOM 2744 O O . VAL B 1 145 ? 17.641 -16.312 -2.254 1 90.56 145 VAL B O 1
ATOM 2747 N N . LYS B 1 146 ? 18.781 -14.875 -3.652 1 90.19 146 LYS B N 1
ATOM 2748 C CA . LYS B 1 146 ? 19.859 -15.812 -3.92 1 90.19 146 LYS B CA 1
ATOM 2749 C C . LYS B 1 146 ? 20.609 -16.172 -2.637 1 90.19 146 LYS B C 1
ATOM 2751 O O . LYS B 1 146 ? 20.953 -15.281 -1.848 1 90.19 146 LYS B O 1
ATOM 2756 N N . THR B 1 147 ? 20.844 -17.469 -2.504 1 90.81 147 THR B N 1
ATOM 2757 C CA . THR B 1 147 ? 21.547 -17.906 -1.301 1 90.81 147 THR B CA 1
ATOM 2758 C C . THR B 1 147 ? 22.859 -18.578 -1.66 1 90.81 147 THR B C 1
ATOM 2760 O O . THR B 1 147 ? 23.891 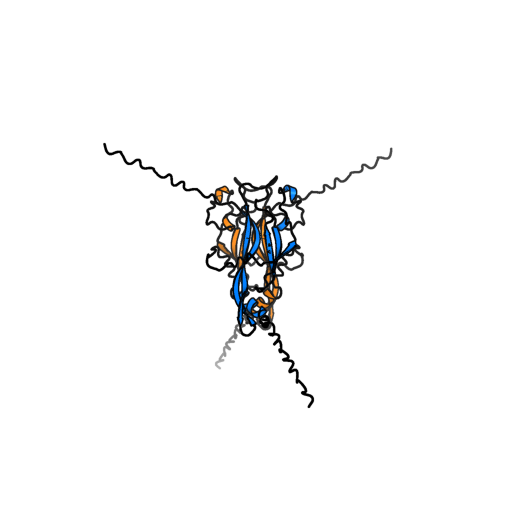-18.312 -1.04 1 90.81 147 THR B O 1
ATOM 2763 N N . GLU B 1 148 ? 22.859 -19.5 -2.539 1 91.19 148 GLU B N 1
ATOM 2764 C CA . GLU B 1 148 ? 24.078 -20.234 -2.9 1 91.19 148 GLU B CA 1
ATOM 2765 C C . GLU B 1 148 ? 23.984 -20.781 -4.316 1 91.19 148 GLU B C 1
ATOM 2767 O O . GLU B 1 148 ? 22.891 -20.828 -4.902 1 91.19 148 GLU B O 1
ATOM 2772 N N . CYS B 1 149 ? 25.219 -21.031 -4.895 1 91.38 149 CYS B N 1
ATOM 2773 C CA . CYS B 1 149 ? 25.297 -21.688 -6.191 1 91.38 149 CYS B CA 1
ATOM 2774 C C . CYS B 1 149 ? 25.562 -23.188 -6.027 1 91.38 149 CYS B C 1
ATOM 2776 O O . CYS B 1 149 ? 26.609 -23.594 -5.516 1 91.38 149 CYS B O 1
ATOM 2778 N N . GLN B 1 150 ? 24.594 -23.984 -6.363 1 90.56 150 GLN B N 1
ATOM 2779 C CA . GLN B 1 150 ? 24.703 -25.438 -6.32 1 90.56 150 GLN B CA 1
ATOM 2780 C C . GLN B 1 150 ? 24.562 -26.031 -7.715 1 90.56 150 GLN B C 1
ATOM 2782 O O . GLN B 1 150 ? 23.547 -25.828 -8.391 1 90.56 150 GLN B O 1
ATOM 2787 N N . SER B 1 151 ? 25.578 -26.812 -8.078 1 92.12 151 SER B N 1
ATOM 2788 C CA . SER B 1 151 ? 25.562 -27.453 -9.391 1 92.12 151 SER B CA 1
ATOM 2789 C C . SER B 1 151 ? 25.344 -26.438 -10.5 1 92.12 151 SER B C 1
ATOM 2791 O O . SER B 1 151 ? 24.484 -26.641 -11.375 1 92.12 151 SER B O 1
ATOM 2793 N N . ASN B 1 152 ? 25.859 -25.297 -10.344 1 91.38 152 ASN B N 1
ATOM 2794 C CA . ASN B 1 152 ? 25.859 -24.219 -11.312 1 91.38 152 ASN B CA 1
ATOM 2795 C C . ASN B 1 152 ? 24.484 -23.562 -11.43 1 91.38 152 ASN B C 1
ATOM 2797 O O . ASN B 1 152 ? 24.156 -22.984 -12.461 1 91.38 152 ASN B O 1
ATOM 2801 N N . VAL B 1 153 ? 23.703 -23.797 -10.523 1 93.25 153 VAL B N 1
ATOM 2802 C CA . VAL B 1 153 ? 22.391 -23.172 -10.477 1 93.25 153 VAL B CA 1
ATOM 2803 C C . VAL B 1 153 ? 22.219 -22.422 -9.148 1 93.25 153 VAL B C 1
ATOM 2805 O O . VAL B 1 153 ? 22.547 -22.953 -8.086 1 93.25 153 VAL B O 1
ATOM 2808 N N . TRP B 1 154 ? 21.641 -21.156 -9.266 1 92 154 TRP B N 1
ATOM 2809 C CA . TRP B 1 154 ? 21.391 -20.375 -8.062 1 92 154 TRP B CA 1
ATOM 2810 C C . TRP B 1 154 ? 20.266 -20.984 -7.234 1 92 154 TRP B C 1
ATOM 2812 O O . TRP B 1 154 ? 19.219 -21.344 -7.773 1 92 154 TRP B O 1
ATOM 2822 N N . GLN B 1 155 ? 20.578 -21.078 -5.949 1 91.56 155 GLN B N 1
ATOM 2823 C CA . GLN B 1 155 ? 19.531 -21.422 -4.996 1 91.56 155 GLN B CA 1
ATOM 2824 C C . GLN B 1 155 ? 18.922 -20.172 -4.379 1 91.56 155 GLN B C 1
ATOM 2826 O O . GLN B 1 155 ? 19.625 -19.188 -4.125 1 91.56 155 GLN B O 1
ATOM 2831 N N . TYR B 1 156 ? 17.594 -20.266 -4.184 1 89.75 156 TYR B N 1
ATOM 2832 C CA . TYR B 1 156 ? 16.859 -19.125 -3.654 1 89.75 156 TYR B CA 1
ATOM 2833 C C . TYR B 1 156 ? 16.141 -19.484 -2.354 1 89.75 156 TYR B C 1
ATOM 2835 O O . TYR B 1 156 ? 15.789 -20.641 -2.133 1 89.75 156 TYR B O 1
ATOM 2843 N N . SER B 1 157 ? 16 -18.453 -1.485 1 88 157 SER B N 1
ATOM 2844 C CA . SER B 1 157 ? 15.195 -18.562 -0.276 1 88 157 SER B CA 1
ATOM 2845 C C . SER B 1 157 ? 14.164 -17.438 -0.2 1 88 157 SER B C 1
ATOM 2847 O O . SER B 1 157 ? 14.406 -16.328 -0.674 1 88 157 SER B O 1
ATOM 2849 N N . SER B 1 158 ? 12.984 -17.766 0.406 1 84.44 158 SER B N 1
ATOM 2850 C CA . SER B 1 158 ? 11.922 -16.781 0.577 1 84.44 158 SER B CA 1
ATOM 2851 C C . SER B 1 158 ? 12.266 -15.797 1.691 1 84.44 158 SER B C 1
ATOM 2853 O O . SER B 1 158 ? 12.766 -16.188 2.744 1 84.44 158 SER B O 1
ATOM 2855 N N . ARG B 1 159 ? 12.047 -14.539 1.362 1 83.5 159 ARG B N 1
ATOM 2856 C CA . ARG B 1 159 ? 12.234 -13.484 2.348 1 83.5 159 ARG B CA 1
ATOM 2857 C C . ARG B 1 159 ? 11.109 -12.453 2.27 1 83.5 159 ARG B C 1
ATOM 2859 O O . ARG B 1 159 ? 10.383 -12.398 1.275 1 83.5 159 ARG B O 1
ATOM 2866 N N . ILE B 1 160 ? 10.93 -11.734 3.381 1 81.81 160 ILE B N 1
ATOM 2867 C CA . ILE B 1 160 ? 9.969 -10.641 3.404 1 81.81 160 ILE B CA 1
ATOM 2868 C C . ILE B 1 160 ? 10.664 -9.336 3.02 1 81.81 160 ILE B C 1
ATOM 2870 O O . ILE B 1 160 ? 11.742 -9.023 3.531 1 81.81 160 ILE B O 1
ATOM 2874 N N . TYR B 1 161 ? 10.062 -8.695 2.053 1 83.75 161 TYR B N 1
ATOM 2875 C CA . TYR B 1 161 ? 10.547 -7.398 1.582 1 83.75 161 TYR B CA 1
ATOM 2876 C C . TYR B 1 161 ? 9.555 -6.293 1.924 1 83.75 161 TYR B C 1
ATOM 2878 O O . TYR B 1 161 ? 8.359 -6.41 1.641 1 83.75 161 TYR B O 1
ATOM 2886 N N . LYS B 1 162 ? 10.07 -5.18 2.59 1 85.44 162 LYS B N 1
ATOM 2887 C CA . LYS B 1 162 ? 9.227 -4.027 2.9 1 85.44 162 LYS B CA 1
ATOM 2888 C C . LYS B 1 162 ? 9.117 -3.088 1.704 1 85.44 162 LYS B C 1
ATOM 2890 O O . LYS B 1 162 ? 10.008 -2.27 1.469 1 85.44 162 LYS B O 1
ATOM 2895 N N . LYS B 1 163 ? 8.008 -3.279 1.108 1 85.94 163 LYS B N 1
ATOM 2896 C CA . LYS B 1 163 ? 7.77 -2.449 -0.068 1 85.94 163 LYS B CA 1
ATOM 2897 C C . LYS B 1 163 ? 7.035 -1.165 0.308 1 85.94 163 LYS B C 1
ATOM 2899 O O . LYS B 1 163 ? 5.922 -1.213 0.837 1 85.94 163 LYS B O 1
ATOM 2904 N N . GLN B 1 164 ? 7.68 -0.038 0.03 1 88.62 164 GLN B N 1
ATOM 2905 C CA . GLN B 1 164 ? 7.035 1.234 0.331 1 88.62 164 GLN B CA 1
ATOM 2906 C C . GLN B 1 164 ? 5.922 1.537 -0.67 1 88.62 164 GLN B C 1
ATOM 2908 O O . GLN B 1 164 ? 6.156 1.539 -1.882 1 88.62 164 GLN B O 1
ATOM 2913 N N . GLU B 1 165 ? 4.785 1.819 -0.117 1 89.38 165 GLU B N 1
ATOM 2914 C CA . GLU B 1 165 ? 3.623 2.02 -0.979 1 89.38 165 GLU B CA 1
ATOM 2915 C C . GLU B 1 165 ? 3.281 3.502 -1.109 1 89.38 165 GLU B C 1
ATOM 2917 O O . GLU B 1 165 ? 2.719 3.928 -2.119 1 89.38 165 GLU B O 1
ATOM 2922 N N . SER B 1 166 ? 3.555 4.238 -0.068 1 93.94 166 SER B N 1
ATOM 2923 C CA . SER B 1 166 ? 3.207 5.652 -0.037 1 93.94 166 SER B CA 1
ATOM 2924 C C . SER B 1 166 ? 3.846 6.355 1.158 1 93.94 166 SER B C 1
ATOM 2926 O O . SER B 1 166 ? 4.746 5.805 1.797 1 93.94 166 SER B O 1
ATOM 2928 N N . CYS B 1 167 ? 3.426 7.605 1.338 1 96.44 167 CYS B N 1
ATOM 2929 C CA . CYS B 1 167 ? 3.822 8.383 2.506 1 96.44 167 CYS B CA 1
ATOM 2930 C C . CYS B 1 167 ? 2.604 8.961 3.215 1 96.44 167 CYS B C 1
ATOM 2932 O O . CYS B 1 167 ? 1.593 9.258 2.576 1 96.44 167 CYS B O 1
ATOM 2934 N N . THR B 1 168 ? 2.688 9.07 4.484 1 97.75 168 THR B N 1
ATOM 2935 C CA . THR B 1 168 ? 1.618 9.695 5.258 1 97.75 168 THR B CA 1
ATOM 2936 C C . THR B 1 168 ? 2.191 10.625 6.324 1 97.75 168 THR B C 1
ATOM 2938 O O . THR B 1 168 ? 3.316 10.43 6.785 1 97.75 168 THR B O 1
ATOM 2941 N N . CYS B 1 169 ? 1.456 11.703 6.621 1 98.75 169 CYS B N 1
ATOM 2942 C CA . CYS B 1 169 ? 1.848 12.617 7.688 1 98.75 169 CYS B CA 1
ATOM 2943 C C . CYS B 1 169 ? 1.521 12.031 9.055 1 98.75 169 CYS B C 1
ATOM 2945 O O . CYS B 1 169 ? 0.384 11.625 9.305 1 98.75 169 CYS B O 1
ATOM 2947 N N . ALA B 1 170 ? 2.52 11.992 9.953 1 98.25 170 ALA B N 1
ATOM 2948 C CA . ALA B 1 170 ? 2.316 11.305 11.227 1 98.25 170 ALA B CA 1
ATOM 2949 C C . ALA B 1 170 ? 2.855 12.133 12.391 1 98.25 170 ALA B C 1
ATOM 2951 O O . ALA B 1 170 ? 3.873 12.812 12.258 1 98.25 170 ALA B O 1
ATOM 2952 N N . VAL B 1 171 ? 2.119 12.047 13.461 1 97.38 171 VAL B N 1
ATOM 2953 C CA . VAL B 1 171 ? 2.557 12.641 14.711 1 97.38 171 VAL B CA 1
ATOM 2954 C C . VAL B 1 171 ? 3.746 11.867 15.273 1 97.38 171 VAL B C 1
ATOM 2956 O O . VAL B 1 171 ? 3.756 10.633 15.258 1 97.38 171 VAL B O 1
ATOM 2959 N N . GLN B 1 172 ? 4.738 12.586 15.75 1 94.44 172 GLN B N 1
ATOM 2960 C CA . GLN B 1 172 ? 5.902 11.945 16.359 1 94.44 172 GLN B CA 1
ATOM 2961 C C . GLN B 1 172 ? 5.691 11.711 17.844 1 94.44 172 GLN B C 1
ATOM 2963 O O . GLN B 1 172 ? 5.141 12.57 18.547 1 94.44 172 GLN B O 1
ATOM 2968 N N . PRO B 1 173 ? 6.059 10.492 18.266 1 89 173 PRO B N 1
ATOM 2969 C CA . PRO B 1 173 ? 5.914 10.25 19.703 1 89 173 PRO B CA 1
ATOM 2970 C C . PRO B 1 173 ? 6.805 11.164 20.531 1 89 173 PRO B C 1
ATOM 2972 O O . PRO B 1 173 ? 7.914 11.508 20.125 1 89 173 PRO B O 1
ATOM 2975 N N . ARG B 1 174 ? 6.27 11.703 21.688 1 77.38 174 ARG B N 1
ATOM 2976 C CA . ARG B 1 174 ? 7.059 12.5 22.625 1 77.38 174 ARG B CA 1
ATOM 2977 C C . ARG B 1 174 ? 7.836 11.602 23.578 1 77.38 174 ARG B C 1
ATOM 2979 O O . ARG B 1 174 ? 7.293 10.625 24.109 1 77.38 174 ARG B O 1
ATOM 2986 N N . ILE B 1 175 ? 9.055 11.523 23.438 1 66.25 175 ILE B N 1
ATOM 2987 C CA . ILE B 1 175 ? 9.859 10.789 24.406 1 66.25 175 ILE B CA 1
ATOM 2988 C C . ILE B 1 175 ? 9.758 11.453 25.781 1 66.25 175 ILE B C 1
ATOM 2990 O O . ILE B 1 175 ? 10.125 12.617 25.953 1 66.25 175 ILE B O 1
ATOM 2994 N N . ARG B 1 176 ? 8.656 11.219 26.469 1 58.66 176 ARG B N 1
ATOM 2995 C CA . ARG B 1 176 ? 8.68 11.742 27.828 1 58.66 176 ARG B CA 1
ATOM 2996 C C . ARG B 1 176 ? 9.945 11.297 28.562 1 58.66 176 ARG B C 1
ATOM 2998 O O . ARG B 1 176 ? 10.273 10.109 28.578 1 58.66 176 ARG B O 1
ATOM 3005 N N . HIS B 1 177 ? 10.891 12.094 28.484 1 53.28 177 HIS B N 1
ATOM 3006 C CA . HIS B 1 177 ? 12.023 11.852 29.375 1 53.28 177 HIS B CA 1
ATOM 3007 C C . HIS B 1 177 ? 11.555 11.68 30.812 1 53.28 177 HIS B C 1
ATOM 3009 O O . HIS B 1 177 ? 10.875 12.555 31.359 1 53.28 177 HIS B O 1
ATOM 3015 N N . THR B 1 178 ? 11.055 10.547 31.078 1 50.69 178 THR B N 1
ATOM 3016 C CA . THR B 1 178 ? 10.969 10.344 32.5 1 50.69 178 THR B CA 1
ATOM 3017 C C . THR B 1 178 ? 12.203 10.906 33.219 1 50.69 178 THR B C 1
ATOM 3019 O O . THR B 1 178 ? 13.32 10.43 33 1 50.69 178 THR B O 1
ATOM 3022 N N . GLU B 1 179 ? 12.297 12.133 33.375 1 45.34 179 GLU B N 1
ATOM 3023 C CA . GLU B 1 179 ? 13.289 12.641 34.312 1 45.34 179 GLU B CA 1
ATOM 3024 C C . GLU B 1 179 ? 13.312 11.812 35.594 1 45.34 179 GLU B C 1
ATOM 3026 O O . GLU B 1 179 ? 12.305 11.734 36.281 1 45.34 179 GLU B O 1
ATOM 3031 N N . ASN B 1 180 ? 13.852 10.672 35.562 1 43.78 180 ASN B N 1
ATOM 3032 C CA . ASN B 1 180 ? 14.266 10.18 36.875 1 43.78 180 ASN B CA 1
ATOM 3033 C C . ASN B 1 180 ? 14.852 11.297 37.719 1 43.78 180 ASN B C 1
ATOM 3035 O O . ASN B 1 180 ? 15.984 11.727 37.5 1 43.78 180 ASN B O 1
ATOM 3039 N N . ARG B 1 181 ? 14.156 12.312 38.156 1 41.53 181 ARG B N 1
ATOM 3040 C CA . ARG B 1 181 ? 14.609 13.133 39.281 1 41.53 181 ARG B CA 1
ATOM 3041 C C . ARG B 1 181 ? 15.203 12.273 40.375 1 41.53 181 ARG B C 1
ATOM 3043 O O . ARG B 1 181 ? 14.5 11.461 40.969 1 41.53 181 ARG B O 1
ATOM 3050 N N . ASP B 1 182 ? 16.438 11.836 40.281 1 41.62 182 ASP B N 1
ATOM 3051 C CA . ASP B 1 182 ? 17.25 11.391 41.406 1 41.62 182 ASP B CA 1
ATOM 3052 C C . 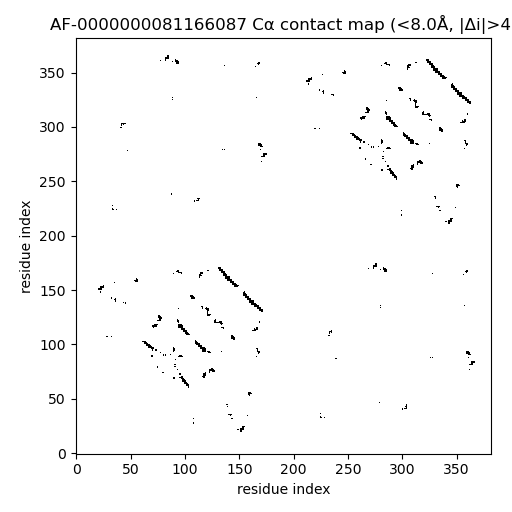ASP B 1 182 ? 16.875 12.133 42.688 1 41.62 182 ASP B C 1
ATOM 3054 O O . ASP B 1 182 ? 17.047 13.352 42.781 1 41.62 182 ASP B O 1
ATOM 3058 N N . GLN B 1 183 ? 15.789 11.828 43.375 1 41.66 183 GLN B N 1
ATOM 3059 C CA . GLN B 1 183 ? 15.578 12.156 44.75 1 41.66 183 GLN B CA 1
ATOM 3060 C C . GLN B 1 183 ? 16.875 12.055 45.562 1 41.66 183 GLN B C 1
ATOM 3062 O O . GLN B 1 183 ? 17.406 10.961 45.75 1 41.66 183 GLN B O 1
ATOM 3067 N N . ASN B 1 184 ? 17.844 12.906 45.312 1 41 184 ASN B N 1
ATOM 3068 C CA . ASN B 1 184 ? 18.922 13.156 46.25 1 41 184 ASN B CA 1
ATOM 3069 C C . ASN B 1 184 ? 18.406 13.219 47.688 1 41 184 ASN B C 1
ATOM 3071 O O . ASN B 1 184 ? 17.828 14.227 48.094 1 41 184 ASN B O 1
ATOM 3075 N N . THR B 1 185 ? 17.812 12.164 48.188 1 41.53 185 THR B N 1
ATOM 3076 C CA . THR B 1 185 ? 17.578 11.984 49.625 1 41.53 185 THR B CA 1
ATOM 3077 C C . THR B 1 185 ? 18.828 12.328 50.438 1 41.53 185 THR B C 1
ATOM 3079 O O . THR B 1 185 ? 19.844 11.617 50.344 1 41.53 185 THR B O 1
ATOM 3082 N N . ALA B 1 186 ? 19.109 13.57 50.719 1 42.75 186 ALA B N 1
ATOM 3083 C CA . ALA B 1 186 ? 20.016 14.148 51.719 1 42.75 186 ALA B CA 1
ATOM 3084 C C . ALA B 1 186 ? 19.969 13.367 53.031 1 42.75 186 ALA B C 1
ATOM 3086 O O . ALA B 1 186 ? 18.906 13.258 53.656 1 42.75 186 ALA B O 1
ATOM 3087 N N . GLN B 1 187 ? 20.812 12.312 53.125 1 45.28 187 GLN B N 1
ATOM 3088 C CA . GLN B 1 187 ? 21.047 11.609 54.375 1 45.28 187 GLN B CA 1
ATOM 3089 C C . GLN B 1 187 ? 21.266 12.586 55.531 1 45.28 187 GLN B C 1
ATOM 3091 O O . GLN B 1 187 ? 22.047 13.531 55.406 1 45.28 187 GLN B O 1
ATOM 3096 N N . PRO B 1 188 ? 20.391 12.664 56.5 1 45.22 188 PRO B N 1
ATOM 3097 C CA . PRO B 1 188 ? 20.547 13.578 57.625 1 45.22 188 PRO B CA 1
ATOM 3098 C C . PRO B 1 188 ? 21.922 13.484 58.281 1 45.22 188 PRO B C 1
ATOM 3100 O O . PRO B 1 188 ? 22.469 12.391 58.438 1 45.22 188 PRO B O 1
ATOM 3103 N N . ILE B 1 189 ? 22.781 14.484 58.156 1 42.75 189 ILE B N 1
ATOM 3104 C CA . ILE B 1 189 ? 24.047 14.547 58.875 1 42.75 189 ILE B CA 1
ATOM 3105 C C . ILE B 1 189 ? 23.812 14.281 60.375 1 42.75 189 ILE B C 1
ATOM 3107 O O . ILE B 1 189 ? 22.969 14.922 61 1 42.75 189 ILE B O 1
ATOM 3111 N N . PRO B 1 190 ? 24.156 13.062 60.844 1 45.84 190 PRO B N 1
ATOM 3112 C CA . PRO B 1 190 ? 24 12.805 62.281 1 45.84 190 PRO B CA 1
ATOM 3113 C C . PRO B 1 190 ? 24.547 13.938 63.156 1 45.84 190 PRO B C 1
ATOM 3115 O O . PRO B 1 190 ? 25.688 14.359 62.969 1 45.84 190 PRO B O 1
ATOM 3118 N N . VAL B 1 191 ? 23.672 14.812 63.688 1 36.19 191 VAL B N 1
ATOM 3119 C CA . VAL B 1 191 ? 24.141 15.688 64.75 1 36.19 191 VAL B CA 1
ATOM 3120 C C . VAL B 1 191 ? 24.484 14.859 66 1 36.19 191 VAL B C 1
ATOM 3122 O O . VAL B 1 191 ? 23.797 13.883 66.312 1 36.19 191 VAL B O 1
#

Nearest PDB structures (foldseek):
  8usr-assembly2_D-2  TM=6.958E-01  e=9.896E-06  Homo sapiens
  8usr-assembly1_B  TM=6.900E-01  e=9.896E-06  Homo sapiens
  7ama-assembly1_A  TM=7.003E-01  e=1.242E-05  Homo sapiens
  8dyh-assembly1_B  TM=6.846E-01  e=1.472E-05  Homo sapiens
  4hsa-assembly1_A  TM=6.034E-01  e=6.287E-06  Homo sapiens

Sequence (382 aa):
MFIFQIVVSLVSSHVVSNPLPLCQEPENIHDIFVNMAYQHPMLYSLQPGFNQNQYYIRQEGRQQETYLNGIQNCPNSQTNLNVTITSPLSERATCPFYFVSTFDARRYPQRITEARCSCIQCLEYHGLSHRNKCEPVYRDVKVLVKTECQSNVWQYSSRIYKKQESCTCAVQPRIRHTENRDQNTAQPIPVMFIFQIVVSLVSSHVVSNPLPLCQEPENIHDIFVNMAYQHPMLYSLQPGFNQNQYYIRQEGRQQETYLNGIQNCPNSQTNLNVTITSPLSERATCPFYFVSTFDARRYPQRITEARCSCIQCLEYHGLSHRNKCEPVYRDVKVLVKTECQSNVWQYSSRIYKKQESCTCAVQPRIRHTENRDQNTAQPIPV

pLDDT: mean 75.27, std 23.11, range [25.81, 98.75]

Solvent-accessible surface area (backbone atoms only — not comparable to full-atom values): 22206 Å² total; per-residue (Å²): 136,86,80,81,78,80,78,78,77,77,74,75,74,73,70,70,70,68,71,77,77,73,58,35,77,52,88,56,49,66,59,55,46,34,52,57,52,41,72,56,46,51,71,55,60,70,52,81,67,74,63,79,75,63,67,59,64,72,68,71,84,77,56,45,74,41,84,71,50,67,44,63,72,55,63,67,18,51,74,64,51,70,57,44,91,81,55,45,65,45,53,26,26,35,22,26,21,19,36,29,38,37,36,34,93,55,33,43,75,37,55,41,56,28,38,44,62,26,34,63,40,16,43,30,70,89,22,63,40,91,68,32,30,33,40,79,36,69,41,82,38,68,33,35,31,65,73,46,70,54,96,54,25,45,37,70,42,83,40,51,36,78,40,32,70,42,31,22,31,22,58,61,51,72,79,73,71,72,69,75,71,75,76,75,73,77,72,76,76,86,123,136,86,81,81,78,79,79,78,77,77,74,73,75,72,70,71,69,68,72,77,77,76,59,35,77,52,88,56,48,65,60,54,46,33,53,57,49,42,72,51,59,50,71,53,58,68,52,75,67,74,63,78,76,61,68,59,62,73,69,72,84,75,58,48,76,41,84,72,50,68,45,62,73,55,64,69,18,50,72,64,51,71,57,44,90,81,53,53,66,45,53,26,26,34,22,26,20,18,35,30,37,37,36,34,94,54,33,42,73,37,53,41,57,29,38,44,62,25,34,62,40,16,43,31,70,88,22,61,39,91,68,31,29,33,39,78,36,70,42,79,37,69,31,35,32,62,73,48,70,53,94,56,25,45,35,69,42,83,39,52,36,77,40,32,70,41,31,23,31,23,58,60,52,71,78,71,70,72,68,75,71,73,77,77,73,75,71,78,75,84,125